Protein 3C0W (pdb70)

Secondary structure (DSSP, 8-state):
---HHHHTTS-TT-HHHHHHHHT--S--HHHHHHHHHHHHTT-EEE-SSTTS-BEEEEEES-HHHHHHHHHHTGGG--SPPEEEEEE-TTS-EEEEEEEEPPPBGGGHHHHHTTBSSSSB---TTHHHHH--HHHHHHHHHHHEEES--STT-----EEE--TTS-HHHHHHHHHHHHHHH---EEEEEETTEEEEEE-GGGHHHHHHHHGGG--GGGGGG--

B-factor: mean 45.75, std 10.77, range [23.46, 84.37]

Structure (mmCIF, N/CA/C/O backbone):
data_3C0W
#
_entry.id   3C0W
#
_cell.length_a   80.610
_cell.length_b   80.610
_cell.length_c   127.090
_cell.angle_alpha   90.00
_cell.angle_beta   90.00
_cell.angle_gamma   90.00
#
_symmetry.space_group_name_H-M   'P 41 21 2'
#
loop_
_entity.id
_entity.type
_entity.pdbx_description
1 polymer "DNA (5'-D(*DAP*DCP*DGP*DCP*DTP*DAP*DGP*DGP*DGP*DAP*DTP*DAP*DAP*DCP*DAP*DGP*DGP*DGP*DTP*DAP*DAP*DTP*DAP*DC)-3')"
2 polymer "DNA (5'-D(*DGP*DTP*DAP*DTP*DTP*DAP*DCP*DCP*DCP*DTP*DGP*DTP*DTP*DAP*DT)-3')"
3 polymer "DNA (5'-D(P*DCP*DCP*DCP*DTP*DAP*DGP*DCP*DGP*DT)-3')"
4 polymer 'Intron-encoded endonuclease I-SceI'
5 non-polymer 'CALCIUM ION'
6 non-polymer 'SODIUM ION'
7 water water
#
loop_
_atom_site.group_PDB
_atom_site.id
_atom_site.type_symbol
_atom_site.label_atom_id
_atom_site.label_alt_id
_atom_site.label_comp_id
_atom_site.label_asym_id
_atom_site.label_entity_id
_atom_site.label_seq_id
_atom_site.pdbx_PDB_ins_code
_atom_site.Cartn_x
_atom_site.Cartn_y
_atom_site.Cartn_z
_atom_site.occupancy
_atom_site.B_iso_or_equiv
_atom_site.auth_seq_id
_atom_site.auth_comp_id
_atom_site.auth_asym_id
_atom_site.auth_atom_id
_atom_site.pdbx_PDB_model_num
ATOM 980 N N . ASN D 4 3 ? 67.068 83.493 16.867 1.00 67.11 3 ASN A N 1
ATOM 981 C CA . ASN D 4 3 ? 66.082 82.399 17.064 1.00 66.53 3 ASN A CA 1
ATOM 982 C C . ASN D 4 3 ? 65.569 81.816 15.742 1.00 65.46 3 ASN A C 1
ATOM 983 O O . ASN D 4 3 ? 65.118 82.542 14.854 1.00 65.44 3 ASN A O 1
ATOM 988 N N . ILE D 4 4 ? 65.642 80.494 15.621 1.00 63.76 4 ILE A N 1
ATOM 989 C CA . ILE D 4 4 ? 65.202 79.805 14.415 1.00 62.06 4 ILE A CA 1
ATOM 990 C C . ILE D 4 4 ? 63.751 80.122 14.056 1.00 61.18 4 ILE A C 1
ATOM 991 O O . ILE D 4 4 ? 62.887 80.251 14.926 1.00 59.59 4 ILE A O 1
ATOM 996 N N . LYS D 4 5 ? 63.496 80.237 12.759 1.00 60.74 5 LYS A N 1
ATOM 997 C CA . LYS D 4 5 ? 62.166 80.526 12.250 1.00 60.51 5 LYS A CA 1
ATOM 998 C C . LYS D 4 5 ? 61.595 79.229 11.660 1.00 59.68 5 LYS A C 1
ATOM 999 O O . LYS D 4 5 ? 62.333 78.447 11.053 1.00 59.97 5 LYS A O 1
ATOM 1005 N N . LYS D 4 6 ? 60.297 78.997 11.856 1.00 57.95 6 LYS A N 1
ATOM 1006 C CA . LYS D 4 6 ? 59.614 77.799 11.349 1.00 57.29 6 LYS A CA 1
ATOM 1007 C C . LYS D 4 6 ? 60.054 77.551 9.911 1.00 56.54 6 LYS A C 1
ATOM 1008 O O . LYS D 4 6 ? 60.319 76.423 9.498 1.00 56.28 6 LYS A O 1
ATOM 1014 N N . ASN D 4 7 ? 60.135 78.646 9.170 1.00 56.67 7 ASN A N 1
ATOM 1015 C CA . ASN D 4 7 ? 60.543 78.662 7.777 1.00 56.85 7 ASN A CA 1
ATOM 1016 C C . ASN D 4 7 ? 61.835 77.884 7.531 1.00 55.01 7 ASN A C 1
ATOM 1017 O O . ASN D 4 7 ? 61.971 77.182 6.527 1.00 54.25 7 ASN A O 1
ATOM 1022 N N . GLN D 4 8 ? 62.772 77.999 8.467 1.00 52.52 8 GLN A N 1
ATOM 1023 C CA . GLN D 4 8 ? 64.081 77.365 8.342 1.00 51.34 8 GLN A CA 1
ATOM 1024 C C . GLN D 4 8 ? 64.187 75.865 8.594 1.00 51.00 8 GLN A C 1
ATOM 1025 O O . GLN D 4 8 ? 65.135 75.233 8.130 1.00 50.18 8 GLN A O 1
ATOM 1031 N N . VAL D 4 9 ? 63.234 75.285 9.319 1.00 50.07 9 VAL A N 1
ATOM 1032 C CA . VAL D 4 9 ? 63.316 73.859 9.624 1.00 50.22 9 VAL A CA 1
ATOM 1033 C C . VAL D 4 9 ? 62.166 73.017 9.103 1.00 50.70 9 VAL A C 1
ATOM 1034 O O . VAL D 4 9 ? 62.199 71.793 9.198 1.00 48.42 9 VAL A O 1
ATOM 1038 N N . MET D 4 10 ? 61.152 73.663 8.549 1.00 52.28 10 MET A N 1
ATOM 1039 C CA . MET D 4 10 ? 59.993 72.932 8.058 1.00 54.88 10 MET A CA 1
ATOM 1040 C C . MET D 4 10 ? 60.289 72.003 6.880 1.00 55.23 10 MET A C 1
ATOM 1041 O O . MET D 4 10 ? 59.364 71.455 6.275 1.00 56.66 10 MET A O 1
ATOM 1046 N N . ASN D 4 11 ? 61.566 71.822 6.558 1.00 53.98 11 ASN A N 1
ATOM 1047 C CA . ASN D 4 11 ? 61.943 70.961 5.446 1.00 54.52 11 ASN A CA 1
ATOM 1048 C C . ASN D 4 11 ? 63.169 70.125 5.767 1.00 54.93 11 ASN A C 1
ATOM 1049 O O . ASN D 4 11 ? 63.697 69.434 4.893 1.00 55.59 11 ASN A O 1
ATOM 1054 N N . LEU D 4 12 ? 63.619 70.179 7.017 1.00 54.27 12 LEU A N 1
ATOM 1055 C CA . LEU D 4 12 ? 64.797 69.419 7.424 1.00 53.58 12 LEU A CA 1
ATOM 1056 C C . LEU D 4 12 ? 64.446 68.005 7.872 1.00 53.14 12 LEU A C 1
ATOM 1057 O O . LEU D 4 12 ? 63.277 67.663 8.022 1.00 54.18 12 LEU A O 1
ATOM 1062 N N . GLY D 4 13 ? 65.470 67.186 8.081 1.00 52.46 13 GLY A N 1
ATOM 1063 C CA . GLY D 4 13 ? 65.246 65.827 8.526 1.00 50.88 13 GLY A CA 1
ATOM 1064 C C . GLY D 4 13 ? 64.736 65.840 9.954 1.00 51.55 13 GLY A C 1
ATOM 1065 O O . GLY D 4 13 ? 65.131 66.700 10.744 1.00 51.64 13 GLY A O 1
ATOM 1066 N N . PRO D 4 14 ? 63.863 64.891 10.322 1.00 51.10 14 PRO A N 1
ATOM 1067 C CA . PRO D 4 14 ? 63.294 64.801 11.672 1.00 50.07 14 PRO A CA 1
ATOM 1068 C C . PRO D 4 14 ? 64.308 64.866 12.810 1.00 50.20 14 PRO A C 1
ATOM 1069 O O . PRO D 4 14 ? 64.009 65.387 13.882 1.00 49.66 14 PRO A O 1
ATOM 1073 N N . ASN D 4 15 ? 65.504 64.338 12.580 1.00 50.30 15 ASN A N 1
ATOM 1074 C CA . ASN D 4 15 ? 66.523 64.341 13.624 1.00 50.50 15 ASN A CA 1
ATOM 1075 C C . ASN D 4 15 ? 67.512 65.504 13.468 1.00 50.37 15 ASN A C 1
ATOM 1076 O O . ASN D 4 15 ? 68.576 65.501 14.076 1.00 51.20 15 ASN A O 1
ATOM 1081 N N . SER D 4 16 ? 67.146 66.503 12.671 1.00 49.39 16 SER A N 1
ATOM 1082 C CA . SER D 4 16 ? 68.020 67.652 12.440 1.00 49.44 16 SER A CA 1
ATOM 1083 C C . SER D 4 16 ? 68.208 68.563 13.661 1.00 49.07 16 SER A C 1
ATOM 1084 O O . SER D 4 16 ? 67.265 68.938 14.353 1.00 50.11 16 SER A O 1
ATOM 1087 N N . LYS D 4 17 ? 69.452 68.957 13.881 1.00 49.29 17 LYS A N 1
ATOM 1088 C CA . LYS D 4 17 ? 69.843 69.841 14.984 1.00 51.33 17 LYS A CA 1
ATOM 1089 C C . LYS D 4 17 ? 69.074 71.156 14.955 1.00 50.52 17 LYS A C 1
ATOM 1090 O O . LYS D 4 17 ? 68.539 71.598 15.975 1.00 49.61 17 LYS A O 1
ATOM 1096 N N . LEU D 4 18 ? 69.030 71.776 13.779 1.00 49.32 18 LEU A N 1
ATOM 1097 C CA . LEU D 4 18 ? 68.330 73.038 13.608 1.00 49.87 18 LEU A CA 1
ATOM 1098 C C . LEU D 4 18 ? 66.871 72.902 14.024 1.00 50.03 18 LEU A C 1
ATOM 1099 O O . LEU D 4 18 ? 66.294 73.814 14.630 1.00 51.65 18 LEU A O 1
ATOM 1104 N N . LEU D 4 19 ? 66.281 71.757 13.698 1.00 47.47 19 LEU A N 1
ATOM 1105 C CA . LEU D 4 19 ? 64.889 71.499 14.039 1.00 47.06 19 LEU A CA 1
ATOM 1106 C C . LEU D 4 19 ? 64.721 71.426 15.560 1.00 45.91 19 LEU A C 1
ATOM 1107 O O . LEU D 4 19 ? 63.845 72.077 16.130 1.00 45.52 19 LEU A O 1
ATOM 1112 N N . LYS D 4 20 ? 65.564 70.634 16.212 1.00 45.94 20 LYS A N 1
ATOM 1113 C CA . LYS D 4 20 ? 65.494 70.483 17.660 1.00 46.96 20 LYS A CA 1
ATOM 1114 C C . LYS D 4 20 ? 65.690 71.817 18.384 1.00 47.58 20 LYS A C 1
ATOM 1115 O O . LYS D 4 20 ? 65.137 72.035 19.455 1.00 47.37 20 LYS A O 1
ATOM 1121 N N . GLU D 4 21 ? 66.467 72.712 17.783 1.00 49.31 21 GLU A N 1
ATOM 1122 C CA . GLU D 4 21 ? 66.699 74.034 18.349 1.00 49.86 21 GLU A CA 1
ATOM 1123 C C . GLU D 4 21 ? 65.369 74.781 18.348 1.00 48.96 21 GLU A C 1
ATOM 1124 O O . GLU D 4 21 ? 64.941 75.311 19.374 1.00 48.21 21 GLU A O 1
ATOM 1130 N N . TYR D 4 22 ? 64.725 74.828 17.182 1.00 47.65 22 TYR A N 1
ATOM 1131 C CA . TYR D 4 22 ? 63.431 75.494 17.044 1.00 47.38 22 TYR A CA 1
ATOM 1132 C C . TYR D 4 22 ? 62.494 74.895 18.085 1.00 46.14 22 TYR A C 1
ATOM 1133 O O . TYR D 4 22 ? 61.684 75.599 18.683 1.00 45.92 22 TYR A O 1
ATOM 1142 N N . LYS D 4 23 ? 62.616 73.585 18.282 1.00 45.84 23 LYS A N 1
ATOM 1143 C CA . LYS D 4 23 ? 61.803 72.854 19.242 1.00 45.15 23 LYS A CA 1
ATOM 1144 C C . LYS D 4 23 ? 62.010 73.405 20.650 1.00 45.21 23 LYS A C 1
ATOM 1145 O O . LYS D 4 23 ? 61.046 73.674 21.367 1.00 43.51 23 LYS A O 1
ATOM 1151 N N . SER D 4 24 ? 63.273 73.575 21.039 1.00 45.50 24 SER A N 1
ATOM 1152 C CA . SER D 4 24 ? 63.602 74.082 22.372 1.00 45.69 24 SER A CA 1
ATOM 1153 C C . SER D 4 24 ? 63.197 75.539 22.583 1.00 45.54 24 SER A C 1
ATOM 1154 O O . SER D 4 24 ? 63.225 76.035 23.708 1.00 45.73 24 SER A O 1
ATOM 1157 N N . GLN D 4 25 ? 62.820 76.222 21.508 1.00 44.59 25 GLN A N 1
ATOM 1158 C CA . GLN D 4 25 ? 62.398 77.613 21.610 1.00 46.09 25 GLN A CA 1
ATOM 1159 C C . GLN D 4 25 ? 60.926 77.668 21.984 1.00 46.55 25 GLN A C 1
ATOM 1160 O O . GLN D 4 25 ? 60.388 78.733 22.289 1.00 44.95 25 GLN A O 1
ATOM 1166 N N . LEU D 4 26 ? 60.280 76.507 21.940 1.00 47.60 26 LEU A N 1
ATOM 1167 C CA . LEU D 4 26 ? 58.867 76.388 22.281 1.00 48.39 26 LEU A CA 1
ATOM 1168 C C . LEU D 4 26 ? 58.752 75.710 23.633 1.00 48.60 26 LEU A C 1
ATOM 1169 O O . LEU D 4 26 ? 59.446 74.727 23.905 1.00 49.33 26 LEU A O 1
ATOM 1174 N N . ILE D 4 27 ? 57.871 76.234 24.476 1.00 48.20 27 ILE A N 1
ATOM 1175 C CA . ILE D 4 27 ? 57.699 75.688 25.808 1.00 49.86 27 ILE A CA 1
ATOM 1176 C C . ILE D 4 27 ? 56.330 75.141 26.108 1.00 49.98 27 ILE A C 1
ATOM 1177 O O . ILE D 4 27 ? 56.191 73.967 26.478 1.00 49.26 27 ILE A O 1
ATOM 1182 N N . GLU D 4 28 ? 55.312 75.967 25.933 1.00 49.97 28 GLU A N 1
ATOM 1183 C CA . GLU D 4 28 ? 53.965 75.509 26.201 1.00 49.90 28 GLU A CA 1
ATOM 1184 C C . GLU D 4 28 ? 52.972 75.958 25.138 1.00 48.01 28 GLU A C 1
ATOM 1185 O O . GLU D 4 28 ? 53.242 76.875 24.359 1.00 45.64 28 GLU A O 1
ATOM 1191 N N . LEU D 4 29 ? 51.825 75.286 25.108 1.00 44.07 29 LEU A N 1
ATOM 1192 C CA . LEU D 4 29 ? 50.760 75.610 24.170 1.00 42.79 29 LEU A CA 1
ATOM 1193 C C . LEU D 4 29 ? 50.127 76.917 24.614 1.00 41.52 29 LEU A C 1
ATOM 1194 O O . LEU D 4 29 ? 50.107 77.211 25.810 1.00 41.53 29 LEU A O 1
ATOM 1199 N N . ASN D 4 30 ? 49.615 77.702 23.666 1.00 40.53 30 ASN A N 1
ATOM 1200 C CA . ASN D 4 30 ? 48.957 78.947 24.031 1.00 39.75 30 ASN A CA 1
ATOM 1201 C C . ASN D 4 30 ? 47.528 78.573 24.444 1.00 40.66 30 ASN A C 1
ATOM 1202 O O . ASN D 4 30 ? 47.054 77.476 24.148 1.00 40.91 30 ASN A O 1
ATOM 1207 N N . ILE D 4 31 ? 46.845 79.483 25.127 1.00 41.02 31 ILE A N 1
ATOM 1208 C CA . ILE D 4 31 ? 45.491 79.241 25.619 1.00 41.68 31 ILE A CA 1
ATOM 1209 C C . ILE D 4 31 ? 44.477 78.634 24.634 1.00 41.46 31 ILE A C 1
ATOM 1210 O O . ILE D 4 31 ? 43.747 77.709 24.993 1.00 41.94 31 ILE A O 1
ATOM 1215 N N . GLU D 4 32 ? 44.422 79.139 23.405 1.00 40.87 32 GLU A N 1
ATOM 1216 C CA . GLU D 4 32 ? 43.473 78.605 22.440 1.00 42.19 32 GLU A CA 1
ATOM 1217 C C . GLU D 4 32 ? 43.848 77.176 22.096 1.00 41.40 32 GLU A C 1
ATOM 1218 O O . GLU D 4 32 ? 42.993 76.286 22.041 1.00 39.90 32 GLU A O 1
ATOM 1224 N N . GLN D 4 33 ? 45.139 76.959 21.877 1.00 39.46 33 GLN A N 1
ATOM 1225 C CA . GLN D 4 33 ? 45.624 75.641 21.530 1.00 37.81 33 GLN A CA 1
ATOM 1226 C C . GLN D 4 33 ? 45.281 74.622 22.605 1.00 37.15 33 GLN A C 1
ATOM 1227 O O . GLN D 4 33 ? 44.978 73.473 22.296 1.00 37.08 33 GLN A O 1
ATOM 1233 N N . PHE D 4 34 ? 45.318 75.043 23.863 1.00 37.57 34 PHE A N 1
ATOM 1234 C CA . PHE D 4 34 ? 44.996 74.141 24.967 1.00 37.68 34 PHE A CA 1
ATOM 1235 C C . PHE D 4 34 ? 43.491 73.877 25.074 1.00 37.51 34 PHE A C 1
ATOM 1236 O O . PHE D 4 34 ? 43.059 72.728 25.082 1.00 36.87 34 PHE A O 1
ATOM 1244 N N . GLU D 4 35 ? 42.699 74.943 25.151 1.00 37.10 35 GLU A N 1
ATOM 1245 C CA . GLU D 4 35 ? 41.249 74.798 25.297 1.00 38.61 35 GLU A CA 1
ATOM 1246 C C . GLU D 4 35 ? 40.612 74.070 24.125 1.00 38.29 35 GLU A C 1
ATOM 1247 O O . GLU D 4 35 ? 39.738 73.216 24.311 1.00 36.31 35 GLU A O 1
ATOM 1253 N N . ALA D 4 36 ? 41.053 74.407 22.917 1.00 35.84 36 ALA A N 1
ATOM 1254 C CA . ALA D 4 36 ? 40.534 73.763 21.717 1.00 35.03 36 ALA A CA 1
ATOM 1255 C C . ALA D 4 36 ? 41.036 72.317 21.714 1.00 33.34 36 ALA A C 1
ATOM 1256 O O . ALA D 4 36 ? 40.389 71.414 21.183 1.00 31.96 36 ALA A O 1
ATOM 1258 N N . GLY D 4 37 ? 42.189 72.115 22.340 1.00 32.28 37 GLY A N 1
ATOM 1259 C CA . GLY D 4 37 ? 42.781 70.797 22.413 1.00 32.97 37 GLY A CA 1
ATOM 1260 C C . GLY D 4 37 ? 41.915 69.791 23.138 1.00 33.77 37 GLY A C 1
ATOM 1261 O O . GLY D 4 37 ? 41.901 68.597 22.788 1.00 35.05 37 GLY A O 1
ATOM 1262 N N . ILE D 4 38 ? 41.188 70.268 24.145 1.00 32.43 38 ILE A N 1
ATOM 1263 C CA . ILE D 4 38 ? 40.309 69.402 24.921 1.00 31.65 38 ILE A CA 1
ATOM 1264 C C . ILE D 4 38 ? 39.203 68.877 24.018 1.00 30.85 38 ILE A C 1
ATOM 1265 O O . ILE D 4 38 ? 38.924 67.683 24.003 1.00 32.96 38 ILE A O 1
ATOM 1270 N N . GLY D 4 39 ? 38.561 69.782 23.283 1.00 31.48 39 GLY A N 1
ATOM 1271 C CA . GLY D 4 39 ? 37.487 69.379 22.390 1.00 30.99 39 GLY A CA 1
ATOM 1272 C C . GLY D 4 39 ? 37.936 68.454 21.272 1.00 30.30 39 GLY A C 1
ATOM 1273 O O . GLY D 4 39 ? 37.207 67.544 20.864 1.00 30.69 39 GLY A O 1
ATOM 1274 N N . LEU D 4 40 ? 39.141 68.684 20.765 1.00 29.44 40 LEU A N 1
ATOM 1275 C CA . LEU D 4 40 ? 39.666 67.864 19.687 1.00 29.89 40 LEU A CA 1
ATOM 1276 C C . LEU D 4 40 ? 39.992 66.452 20.168 1.00 30.42 40 LEU A C 1
ATOM 1277 O O . LEU D 4 40 ? 39.706 65.467 19.480 1.00 29.16 40 LEU A O 1
ATOM 1282 N N . ILE D 4 41 ? 40.580 66.347 21.357 1.00 30.89 41 ILE A N 1
ATOM 1283 C CA . ILE D 4 41 ? 40.900 65.033 21.887 1.00 29.08 41 ILE A CA 1
ATOM 1284 C C . ILE D 4 41 ? 39.589 64.316 22.216 1.00 30.43 41 ILE A C 1
ATOM 1285 O O . ILE D 4 41 ? 39.470 63.096 22.054 1.00 28.96 41 ILE A O 1
ATOM 1290 N N . LEU D 4 42 ? 38.590 65.071 22.659 1.00 29.18 42 LEU A N 1
ATOM 1291 C CA . LEU D 4 42 ? 37.301 64.448 22.936 1.00 31.44 42 LEU A CA 1
ATOM 1292 C C . LEU D 4 42 ? 36.632 64.155 21.593 1.00 31.40 42 LEU A C 1
ATOM 1293 O O . LEU D 4 42 ? 35.721 63.314 21.497 1.00 31.27 42 LEU A O 1
ATOM 1298 N N . GLY D 4 43 ? 37.111 64.847 20.559 1.00 30.09 43 GLY A N 1
ATOM 1299 C CA . GLY D 4 43 ? 36.542 64.712 19.224 1.00 31.00 43 GLY A CA 1
ATOM 1300 C C . GLY D 4 43 ? 37.170 63.763 18.222 1.00 31.03 43 GLY A C 1
ATOM 1301 O O . GLY D 4 43 ? 37.110 62.547 18.394 1.00 30.29 43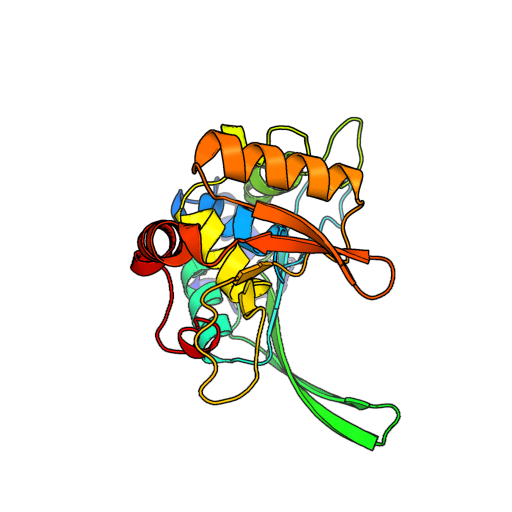 GLY A O 1
ATOM 1302 N N . ASP D 4 44 ? 37.776 64.321 17.171 1.00 31.10 44 ASP A N 1
ATOM 1303 C CA . ASP D 4 44 ? 38.383 63.523 16.103 1.00 29.18 44 ASP A CA 1
ATOM 1304 C C . ASP D 4 44 ? 39.901 63.439 16.148 1.00 29.52 44 ASP A C 1
ATOM 1305 O O . ASP D 4 44 ? 40.499 62.662 15.394 1.00 31.54 44 ASP A O 1
ATOM 1310 N N . ALA D 4 45 ? 40.541 64.241 16.993 1.00 28.51 45 ALA A N 1
ATOM 1311 C CA . ALA D 4 45 ? 42.000 64.215 17.053 1.00 29.65 45 ALA A CA 1
ATOM 1312 C C . ALA D 4 45 ? 42.500 62.969 17.772 1.00 30.45 45 ALA A C 1
ATOM 1313 O O . ALA D 4 45 ? 41.729 62.264 18.415 1.00 31.59 45 ALA A O 1
ATOM 1315 N N . TYR D 4 46 ? 43.795 62.704 17.639 1.00 29.75 46 TYR A N 1
ATOM 1316 C CA . TYR D 4 46 ? 44.437 61.556 18.261 1.00 30.62 46 TYR A CA 1
ATOM 1317 C C . TYR D 4 46 ? 45.754 62.040 18.856 1.00 32.28 46 TYR A C 1
ATOM 1318 O O . TYR D 4 46 ? 46.632 62.483 18.124 1.00 31.98 46 TYR A O 1
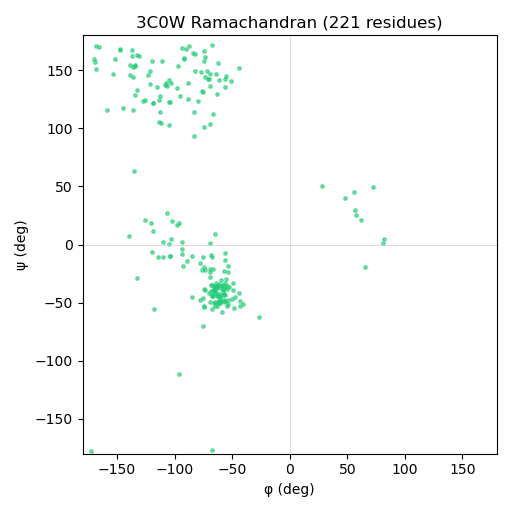ATOM 1327 N N . ILE D 4 47 ? 45.886 61.985 20.181 1.00 31.88 47 ILE A N 1
ATOM 1328 C CA . ILE D 4 47 ? 47.110 62.432 20.843 1.00 32.09 47 ILE A CA 1
ATOM 1329 C C . ILE D 4 47 ? 47.906 61.203 21.279 1.00 33.57 47 ILE A C 1
ATOM 1330 O O . ILE D 4 47 ? 47.409 60.366 22.031 1.00 34.33 47 ILE A O 1
ATOM 1335 N N . ARG D 4 48 ? 49.146 61.099 20.811 1.00 34.43 48 ARG A N 1
ATOM 1336 C CA . ARG D 4 48 ? 49.956 59.926 21.098 1.00 34.90 48 ARG A CA 1
ATOM 1337 C C . ARG D 4 48 ? 51.352 60.210 21.616 1.00 36.21 48 ARG A C 1
ATOM 1338 O O . ARG D 4 48 ? 51.897 61.312 21.459 1.00 38.11 48 ARG A O 1
ATOM 1346 N N . SER D 4 49 ? 51.926 59.178 22.219 1.00 36.41 49 SER A N 1
ATOM 1347 C CA . SER D 4 49 ? 53.270 59.221 22.753 1.00 38.14 49 SER A CA 1
ATOM 1348 C C . SER D 4 49 ? 53.974 57.958 22.282 1.00 38.22 49 SER A C 1
ATOM 1349 O O . SER D 4 49 ? 53.427 56.877 22.353 1.00 37.36 49 SER A O 1
ATOM 1352 N N . ARG D 4 50 ? 55.184 58.101 21.783 1.00 41.40 50 ARG A N 1
ATOM 1353 C CA . ARG D 4 50 ? 55.959 56.955 21.328 1.00 44.57 50 ARG A CA 1
ATOM 1354 C C . ARG D 4 50 ? 57.111 56.740 22.293 1.00 47.72 50 ARG A C 1
ATOM 1355 O O . ARG D 4 50 ? 57.935 55.821 22.106 1.00 46.54 50 ARG A O 1
ATOM 1363 N N . ASP D 4 51 ? 57.151 57.576 23.333 1.00 51.36 51 ASP A N 1
ATOM 1364 C CA . ASP D 4 51 ? 58.279 57.580 24.279 1.00 54.70 51 ASP A CA 1
ATOM 1365 C C . ASP D 4 51 ? 57.751 57.645 25.685 1.00 56.47 51 ASP A C 1
ATOM 1366 O O . ASP D 4 51 ? 57.969 58.608 26.399 1.00 58.76 51 ASP A O 1
ATOM 1371 N N . GLU D 4 52 ? 57.025 56.610 26.070 1.00 57.07 52 GLU A N 1
ATOM 1372 C CA . GLU D 4 52 ? 56.436 56.519 27.408 1.00 57.23 52 GLU A CA 1
ATOM 1373 C C . GLU D 4 52 ? 56.073 57.806 28.171 1.00 56.41 52 GLU A C 1
ATOM 1374 O O . GLU D 4 52 ? 56.416 57.912 29.341 1.00 56.78 52 GLU A O 1
ATOM 1380 N N . GLY D 4 53 ? 55.346 58.750 27.580 1.00 54.39 53 GLY A N 1
ATOM 1381 C CA . GLY D 4 53 ? 54.988 59.954 28.326 1.00 53.50 53 GLY A CA 1
ATOM 1382 C C . GLY D 4 53 ? 56.045 61.047 28.390 1.00 52.92 53 GLY A C 1
ATOM 1383 O O . GLY D 4 53 ? 55.836 62.050 29.065 1.00 54.52 53 GLY A O 1
ATOM 1384 N N . LYS D 4 54 ? 57.168 60.880 27.698 1.00 52.31 54 LYS A N 1
ATOM 1385 C CA . LYS D 4 54 ? 58.180 61.926 27.676 1.00 51.74 54 LYS A CA 1
ATOM 1386 C C . LYS D 4 54 ? 57.645 63.037 26.792 1.00 50.40 54 LYS A C 1
ATOM 1387 O O . LYS D 4 54 ? 57.788 64.218 27.094 1.00 50.58 54 LYS A O 1
ATOM 1393 N N . THR D 4 55 ? 56.997 62.642 25.705 1.00 47.62 55 THR A N 1
ATOM 1394 C CA . THR D 4 55 ? 56.411 63.615 24.790 1.00 45.18 55 THR A CA 1
ATOM 1395 C C . THR D 4 55 ? 55.191 63.091 24.036 1.00 42.36 55 THR A C 1
ATOM 1396 O O . THR D 4 55 ? 54.974 61.883 23.910 1.00 42.01 55 THR A O 1
ATOM 1400 N N . TYR D 4 56 ? 54.395 64.026 23.545 1.00 38.98 56 TYR A N 1
ATOM 1401 C CA . TYR D 4 56 ? 53.206 63.698 22.787 1.00 38.97 56 TYR A CA 1
ATOM 1402 C C . TYR D 4 56 ? 53.100 64.598 21.557 1.00 37.51 56 TYR A C 1
ATOM 1403 O O . TYR D 4 56 ? 53.611 65.722 21.540 1.00 36.15 56 TYR A O 1
ATOM 1412 N N . CYS D 4 57 ? 52.437 64.084 20.526 1.00 35.38 57 CYS A N 1
ATOM 1413 C CA . CYS D 4 57 ? 52.184 64.858 19.323 1.00 33.31 57 CYS A CA 1
ATOM 1414 C C . CYS D 4 57 ? 50.701 64.596 19.092 1.00 32.21 57 CYS A C 1
ATOM 1415 O O . CYS D 4 57 ? 50.139 63.682 19.687 1.00 31.74 57 CYS A O 1
ATOM 1418 N N . MET D 4 58 ? 50.051 65.407 18.275 1.00 31.05 58 MET A N 1
ATOM 1419 C CA . MET D 4 58 ? 48.647 65.167 17.981 1.00 30.89 58 MET A CA 1
ATOM 1420 C C . MET D 4 58 ? 48.551 64.847 16.506 1.00 29.26 58 MET A C 1
ATOM 1421 O O . MET D 4 58 ? 49.191 65.503 15.695 1.00 30.79 58 MET A O 1
ATOM 1426 N N . GLN D 4 59 ? 47.777 63.827 16.160 1.00 28.32 59 GLN A N 1
ATOM 1427 C CA . GLN D 4 59 ? 47.585 63.459 14.765 1.00 30.26 59 GLN A CA 1
ATOM 1428 C C . GLN D 4 59 ? 46.166 63.863 14.338 1.00 31.53 59 GLN A C 1
ATOM 1429 O O . GLN D 4 59 ? 45.194 63.708 15.100 1.00 30.60 59 GLN A O 1
ATOM 1435 N N . PHE D 4 60 ? 46.058 64.392 13.121 1.00 30.69 60 PHE A N 1
ATOM 1436 C CA . PHE D 4 60 ? 44.777 64.845 12.582 1.00 30.41 60 PHE A CA 1
ATOM 1437 C C . PHE D 4 60 ? 44.413 64.177 11.255 1.00 30.81 60 PHE A C 1
ATOM 1438 O O . PHE D 4 60 ? 45.282 63.894 10.437 1.00 31.23 60 PHE A O 1
ATOM 1446 N N . GLU D 4 61 ? 43.121 63.944 11.043 1.00 32.45 61 GLU A N 1
ATOM 1447 C CA . GLU D 4 61 ? 42.626 63.355 9.799 1.00 31.29 61 GLU A CA 1
ATOM 1448 C C . GLU D 4 61 ? 41.161 63.716 9.661 1.00 31.83 61 GLU A C 1
ATOM 1449 O O . GLU D 4 61 ? 40.349 63.307 10.482 1.00 32.83 61 GLU A O 1
ATOM 1455 N N . TRP D 4 62 ? 40.836 64.491 8.630 1.00 31.62 62 TRP A N 1
ATOM 1456 C CA . TRP D 4 62 ? 39.467 64.924 8.366 1.00 32.51 62 TRP A CA 1
ATOM 1457 C C . TRP D 4 62 ? 39.121 64.875 6.887 1.00 34.49 62 TRP A C 1
ATOM 1458 O O . TRP D 4 62 ? 40.001 64.972 6.035 1.00 35.38 62 TRP A O 1
ATOM 1469 N N . LYS D 4 63 ? 37.833 64.738 6.590 1.00 36.86 63 LYS A N 1
ATOM 1470 C CA . LYS D 4 63 ? 37.354 64.738 5.206 1.00 38.26 63 LYS A CA 1
ATOM 1471 C C . LYS D 4 63 ? 37.423 66.200 4.743 1.00 39.44 63 LYS A C 1
ATOM 1472 O O . LYS D 4 63 ? 38.047 66.521 3.737 1.00 38.04 63 LYS A O 1
ATOM 1478 N N . ASN D 4 64 ? 36.809 67.080 5.533 1.00 41.03 64 ASN A N 1
ATOM 1479 C CA . ASN D 4 64 ? 36.757 68.510 5.239 1.00 42.04 64 ASN A CA 1
ATOM 1480 C C . ASN D 4 64 ? 38.116 69.216 5.295 1.00 42.16 64 ASN A C 1
ATOM 1481 O O . ASN D 4 64 ? 38.708 69.364 6.371 1.00 39.88 64 ASN A O 1
ATOM 1486 N N . LYS D 4 65 ? 38.598 69.661 4.134 1.00 42.20 65 LYS A N 1
ATOM 1487 C CA . LYS D 4 65 ? 39.881 70.359 4.045 1.00 41.08 65 LYS A CA 1
ATOM 1488 C C . LYS D 4 65 ? 39.872 71.701 4.782 1.00 39.97 65 LYS A C 1
ATOM 1489 O O . LYS D 4 65 ? 40.851 72.071 5.437 1.00 40.64 65 LYS A O 1
ATOM 1495 N N . ALA D 4 66 ? 38.777 72.440 4.659 1.00 39.17 66 ALA A N 1
ATOM 1496 C CA . ALA D 4 66 ? 38.657 73.738 5.322 1.00 40.39 66 ALA A CA 1
ATOM 1497 C C . ALA D 4 66 ? 38.937 73.631 6.820 1.00 39.39 66 ALA A C 1
ATOM 1498 O O . ALA D 4 66 ? 39.733 74.396 7.373 1.00 41.77 66 ALA A O 1
ATOM 1500 N N . TYR D 4 67 ? 38.262 72.687 7.467 1.00 37.16 67 TYR A N 1
ATOM 1501 C CA . TYR D 4 67 ? 38.412 72.445 8.905 1.00 36.21 67 TYR A CA 1
ATOM 1502 C C . TYR D 4 67 ? 39.863 72.059 9.227 1.00 36.44 67 TYR A C 1
ATOM 1503 O O . TYR D 4 67 ? 40.457 72.553 10.195 1.00 37.01 67 TYR A O 1
ATOM 1512 N N . MET D 4 68 ? 40.426 71.172 8.410 1.00 34.80 68 MET A N 1
ATOM 1513 C CA . MET D 4 68 ? 41.800 70.730 8.602 1.00 35.25 68 MET A CA 1
ATOM 1514 C C . MET D 4 68 ? 42.732 71.936 8.578 1.00 36.13 68 MET A C 1
ATOM 1515 O O . MET D 4 68 ? 43.572 72.106 9.464 1.00 35.05 68 MET A O 1
ATOM 1520 N N . ASP D 4 69 ? 42.577 72.777 7.561 1.00 36.95 69 ASP A N 1
ATOM 1521 C CA . ASP D 4 69 ? 43.412 73.968 7.449 1.00 37.47 69 ASP A CA 1
ATOM 1522 C C . ASP D 4 69 ? 43.177 74.896 8.642 1.00 37.01 69 ASP A C 1
ATOM 1523 O O . ASP D 4 69 ? 44.102 75.546 9.117 1.00 38.28 69 ASP A O 1
ATOM 1528 N N . HIS D 4 70 ? 41.941 74.969 9.123 1.00 35.96 70 HIS A N 1
ATOM 1529 C CA . HIS D 4 70 ? 41.654 75.828 10.276 1.00 37.15 70 HIS A CA 1
ATOM 1530 C C . HIS D 4 70 ? 42.477 75.366 11.482 1.00 36.19 70 HIS A C 1
ATOM 1531 O O . HIS D 4 70 ? 43.089 76.174 12.177 1.00 36.89 70 HIS A O 1
ATOM 1538 N N . VAL D 4 71 ? 42.484 74.058 11.723 1.00 34.60 71 VAL A N 1
ATOM 1539 C CA . VAL D 4 71 ? 43.214 73.472 12.850 1.00 32.03 71 VAL A CA 1
ATOM 1540 C C . VAL D 4 71 ? 44.737 73.581 12.710 1.00 33.17 71 VAL A C 1
ATOM 1541 O O . VAL D 4 71 ? 45.437 73.918 13.674 1.00 34.23 71 VAL A O 1
ATOM 1545 N N . CYS D 4 72 ? 45.263 73.290 11.523 1.00 32.75 72 CYS A N 1
ATOM 1546 C CA . CYS D 4 72 ? 46.709 73.397 11.316 1.00 33.65 72 CYS A CA 1
ATOM 1547 C C . CYS D 4 72 ? 47.151 74.828 11.629 1.00 35.47 72 CYS A C 1
ATOM 1548 O O . CYS D 4 72 ? 48.191 75.048 12.262 1.00 35.58 72 CYS A O 1
ATOM 1551 N N . LEU D 4 73 ? 46.347 75.797 11.197 1.00 35.30 73 LEU A N 1
ATOM 1552 C CA . LEU D 4 73 ? 46.650 77.197 11.440 1.00 36.53 73 LEU A CA 1
ATOM 1553 C C . LEU D 4 73 ? 46.593 77.501 12.937 1.00 37.70 73 LEU A C 1
ATOM 1554 O O . LEU D 4 73 ? 47.392 78.278 13.453 1.00 39.73 73 LEU A O 1
ATOM 1559 N N . LEU D 4 74 ? 45.650 76.879 13.636 1.00 36.91 74 LEU A N 1
ATOM 1560 C CA . LEU D 4 74 ? 45.532 77.073 15.076 1.00 34.63 74 LEU A CA 1
ATOM 1561 C C . LEU D 4 74 ? 46.788 76.545 15.771 1.00 34.27 74 LEU A C 1
ATOM 1562 O O . LEU D 4 74 ? 47.253 77.129 16.746 1.00 33.06 74 LEU A O 1
ATOM 1567 N N . TYR D 4 75 ? 47.330 75.437 15.262 1.00 33.35 75 TYR A N 1
ATOM 1568 C CA . TYR D 4 75 ? 48.543 74.823 15.820 1.00 33.47 75 TYR A CA 1
ATOM 1569 C C . TYR D 4 75 ? 49.778 75.137 14.978 1.00 36.26 75 TYR A C 1
ATOM 1570 O O . TYR D 4 75 ? 50.796 74.442 15.052 1.00 36.51 75 TYR A O 1
ATOM 1579 N N . ASP D 4 76 ? 49.664 76.200 14.187 1.00 37.10 76 ASP A N 1
ATOM 1580 C CA . ASP D 4 76 ? 50.702 76.672 13.276 1.00 37.20 76 ASP A CA 1
ATOM 1581 C C . ASP D 4 76 ? 52.156 76.368 13.615 1.00 37.66 76 ASP A C 1
ATOM 1582 O O . ASP D 4 76 ? 52.849 75.690 12.854 1.00 36.11 76 ASP A O 1
ATOM 1587 N N . GLN D 4 77 ? 52.627 76.882 14.749 1.00 38.56 77 GLN A N 1
ATOM 1588 C CA . GLN D 4 77 ? 54.019 76.692 15.128 1.00 38.45 77 GLN A CA 1
ATOM 1589 C C . GLN D 4 77 ? 54.389 75.269 15.495 1.00 37.19 77 GLN A C 1
ATOM 1590 O O . GLN D 4 77 ? 55.569 74.965 15.664 1.00 36.40 77 GLN A O 1
ATOM 1596 N N . TRP D 4 78 ? 53.392 74.399 15.611 1.00 36.05 78 TRP A N 1
ATOM 1597 C CA . TRP D 4 78 ? 53.627 73.002 15.966 1.00 35.94 78 TRP A CA 1
ATOM 1598 C C . TRP D 4 78 ? 53.500 72.072 14.761 1.00 36.53 78 TRP A C 1
ATOM 1599 O O . TRP D 4 78 ? 53.835 70.887 14.830 1.00 35.09 78 TRP A O 1
ATOM 1610 N N . VAL D 4 79 ? 53.013 72.619 13.656 1.00 36.90 79 VAL A N 1
ATOM 1611 C CA . VAL D 4 79 ? 52.807 71.843 12.442 1.00 36.79 79 VAL A CA 1
ATOM 1612 C C . VAL D 4 79 ? 53.740 72.306 11.307 1.00 38.40 79 VAL A C 1
ATOM 1613 O O . VAL D 4 79 ? 53.537 73.350 10.707 1.00 37.92 79 VAL A O 1
ATOM 1617 N N . LEU D 4 80 ? 54.764 71.505 11.034 1.00 39.99 80 LEU A N 1
ATOM 1618 C CA . LEU D 4 80 ? 55.770 71.789 10.005 1.00 42.75 80 LEU A CA 1
ATOM 1619 C C . LEU D 4 80 ? 55.311 71.756 8.545 1.00 43.54 80 LEU A C 1
ATOM 1620 O O . LEU D 4 80 ? 55.692 72.619 7.756 1.00 44.83 80 LEU A O 1
ATOM 1625 N N . SER D 4 81 ? 54.515 70.754 8.186 1.00 43.71 81 SER A N 1
ATOM 1626 C CA . SER D 4 81 ? 54.055 70.594 6.805 1.00 43.69 81 SER A CA 1
ATOM 1627 C C . SER D 4 81 ? 52.572 70.841 6.557 1.00 44.15 81 SER A C 1
ATOM 1628 O O . SER D 4 81 ? 51.743 70.759 7.471 1.00 43.58 81 SER A O 1
ATOM 1631 N N . PRO D 4 82 ? 52.220 71.149 5.296 1.00 43.96 82 PRO A N 1
ATOM 1632 C CA . PRO D 4 82 ? 50.828 71.391 4.916 1.00 42.12 82 PRO A CA 1
ATOM 1633 C C . PRO D 4 82 ? 50.133 70.033 5.065 1.00 41.38 82 PRO A C 1
ATOM 1634 O O . PRO D 4 82 ? 50.783 69.015 5.298 1.00 39.73 82 PRO A O 1
ATOM 1638 N N . PRO D 4 83 ? 48.807 69.998 4.941 1.00 40.52 83 PRO A N 1
ATOM 1639 C CA . PRO D 4 83 ? 48.084 68.724 5.068 1.00 40.11 83 PRO A CA 1
ATOM 1640 C C . PRO D 4 83 ? 48.335 67.799 3.879 1.00 39.26 83 PRO A C 1
ATOM 1641 O O . PRO D 4 83 ? 48.406 68.246 2.742 1.00 38.63 83 PRO A O 1
ATOM 1645 N N . HIS D 4 84 ? 48.447 66.506 4.142 1.00 40.29 84 HIS A N 1
ATOM 1646 C CA . HIS D 4 84 ? 48.676 65.541 3.078 1.00 41.63 84 HIS A CA 1
ATOM 1647 C C . HIS D 4 84 ? 47.356 64.906 2.682 1.00 41.34 84 HIS A C 1
ATOM 1648 O O . HIS D 4 84 ? 46.577 64.504 3.545 1.00 39.82 84 HIS A O 1
ATOM 1655 N N . LYS D 4 85 ? 47.118 64.810 1.377 1.00 41.01 85 LYS A N 1
ATOM 1656 C CA . LYS D 4 85 ? 45.896 64.203 0.853 1.00 42.53 85 LYS A CA 1
ATOM 1657 C C . LYS D 4 85 ? 46.012 62.679 0.968 1.00 41.54 85 LYS A C 1
ATOM 1658 O O . LYS D 4 85 ? 47.027 62.105 0.593 1.00 41.81 85 LYS A O 1
ATOM 1664 N N . LYS D 4 86 ? 44.980 62.032 1.499 1.00 41.54 86 LYS A N 1
ATOM 1665 C CA . LYS D 4 86 ? 44.980 60.579 1.648 1.00 41.52 86 LYS A CA 1
ATOM 1666 C C . LYS D 4 86 ? 43.813 60.023 0.830 1.00 43.76 86 LYS A C 1
ATOM 1667 O O . LYS D 4 86 ? 42.656 60.401 1.038 1.00 43.54 86 LYS A O 1
ATOM 1673 N N . GLU D 4 87 ? 44.125 59.141 -0.115 1.00 45.05 87 GLU A N 1
ATOM 1674 C CA . GLU D 4 87 ? 43.116 58.540 -0.985 1.00 47.20 87 GLU A CA 1
ATOM 1675 C C . GLU D 4 87 ? 43.240 57.039 -0.884 1.00 46.47 87 GLU A C 1
ATOM 1676 O O . GLU D 4 87 ? 44.304 56.487 -1.134 1.00 47.18 87 GLU A O 1
ATOM 1682 N N . ARG D 4 88 ? 42.146 56.379 -0.533 1.00 46.61 88 ARG A N 1
ATOM 1683 C CA . ARG D 4 88 ? 42.169 54.940 -0.367 1.00 46.82 88 ARG A CA 1
ATOM 1684 C C . ARG D 4 88 ? 40.951 54.261 -0.964 1.00 47.65 88 ARG A C 1
ATOM 1685 O O . ARG D 4 88 ? 39.957 54.909 -1.297 1.00 46.65 88 ARG A O 1
ATOM 1693 N N . VAL D 4 89 ? 41.038 52.943 -1.085 1.00 50.41 89 VAL A N 1
ATOM 1694 C CA . VAL D 4 89 ? 39.960 52.150 -1.650 1.00 53.51 89 VAL A CA 1
ATOM 1695 C C . VAL D 4 89 ? 39.345 51.245 -0.608 1.00 54.83 89 VAL A C 1
ATOM 1696 O O . VAL D 4 89 ? 40.055 50.454 0.017 1.00 56.05 89 VAL A O 1
ATOM 1700 N N . ASN D 4 90 ? 38.031 51.343 -0.406 1.00 56.51 90 ASN A N 1
ATOM 1701 C CA . ASN D 4 90 ? 37.396 50.463 0.595 1.00 58.13 90 ASN A CA 1
ATOM 1702 C C . ASN D 4 90 ? 37.423 49.044 0.164 1.00 57.39 90 ASN A C 1
ATOM 1703 O O . ASN D 4 90 ? 37.890 48.724 -0.912 1.00 56.28 90 ASN A O 1
ATOM 1708 N N . HIS D 4 91 ? 36.808 48.201 0.982 1.00 56.91 91 HIS A N 1
ATOM 1709 C CA . HIS D 4 91 ? 36.731 46.808 0.618 1.00 57.31 91 HIS A CA 1
ATOM 1710 C C . HIS D 4 91 ? 35.657 46.725 -0.469 1.00 56.35 91 HIS A C 1
ATOM 1711 O O . HIS D 4 91 ? 35.512 45.709 -1.139 1.00 56.76 91 HIS A O 1
ATOM 1718 N N . LEU D 4 92 ? 34.926 47.823 -0.646 1.00 54.77 92 LEU A N 1
ATOM 1719 C CA . LEU D 4 92 ? 33.885 47.916 -1.661 1.00 53.68 92 LEU A CA 1
ATOM 1720 C C . LEU D 4 92 ? 34.444 48.578 -2.931 1.00 53.06 92 LEU A C 1
ATOM 1721 O O . LEU D 4 92 ? 33.684 49.073 -3.768 1.00 53.80 92 LEU A O 1
ATOM 1726 N N . GLY D 4 93 ? 35.768 48.594 -3.066 1.00 51.99 93 GLY A N 1
ATOM 1727 C CA . GLY D 4 93 ? 36.385 49.220 -4.221 1.00 51.86 93 GLY A CA 1
ATOM 1728 C C . GLY D 4 93 ? 35.995 50.682 -4.405 1.00 52.89 93 GLY A C 1
ATOM 1729 O O . GLY D 4 93 ? 35.961 51.173 -5.534 1.00 53.00 93 GLY A O 1
ATOM 1730 N N . ASN D 4 94 ? 35.696 51.383 -3.310 1.00 52.66 94 ASN A N 1
ATOM 1731 C CA . ASN D 4 94 ? 35.312 52.784 -3.367 1.00 51.38 94 ASN A CA 1
ATOM 1732 C C . ASN D 4 94 ? 36.438 53.715 -2.952 1.00 51.51 94 ASN A C 1
ATOM 1733 O O . ASN D 4 94 ? 37.166 53.463 -1.989 1.00 51.12 94 ASN A O 1
ATOM 1738 N N . LEU D 4 95 ? 36.549 54.803 -3.698 1.00 50.85 95 LEU A N 1
ATOM 1739 C CA . LEU D 4 95 ? 37.557 55.807 -3.467 1.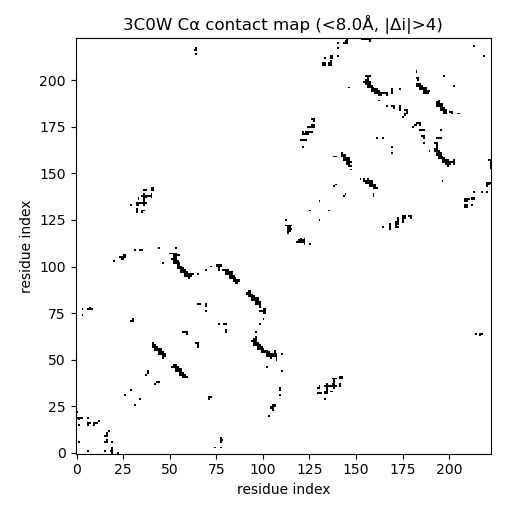00 50.45 95 LEU A CA 1
ATOM 1740 C C . LEU D 4 95 ? 37.134 56.793 -2.390 1.00 49.75 95 LEU A C 1
ATOM 1741 O O . LEU D 4 95 ? 36.190 57.567 -2.568 1.00 49.77 95 LEU A O 1
ATOM 1746 N N . VAL D 4 96 ? 37.848 56.766 -1.271 1.00 49.10 96 VAL A N 1
ATOM 1747 C CA . VAL D 4 96 ? 37.566 57.676 -0.176 1.00 46.36 96 VAL A CA 1
ATOM 1748 C C . VAL D 4 96 ? 38.719 58.654 -0.002 1.00 44.96 96 VAL A C 1
ATOM 1749 O O . VAL D 4 96 ? 39.885 58.259 0.104 1.00 43.40 96 VAL A O 1
ATOM 1753 N N . ILE D 4 97 ? 38.392 59.936 0.027 1.00 43.21 97 ILE A N 1
ATOM 1754 C CA . ILE D 4 97 ? 39.405 60.956 0.187 1.00 43.96 97 ILE A CA 1
ATOM 1755 C C . ILE D 4 97 ? 39.355 61.601 1.567 1.00 44.29 97 ILE A C 1
ATOM 1756 O O . ILE D 4 97 ? 38.289 61.937 2.083 1.00 42.61 97 ILE A O 1
ATOM 1761 N N . THR D 4 98 ? 40.531 61.800 2.138 1.00 43.21 98 THR A N 1
ATOM 1762 C CA . THR D 4 98 ? 40.687 62.414 3.444 1.00 43.29 98 THR A CA 1
ATOM 1763 C C . THR D 4 98 ? 41.999 63.196 3.455 1.00 43.01 98 THR A C 1
ATOM 1764 O O . THR D 4 98 ? 42.824 63.064 2.547 1.00 42.36 98 THR A O 1
ATOM 1768 N N . TRP D 4 99 ? 42.175 64.028 4.473 1.00 42.46 99 TRP A N 1
ATOM 1769 C CA . TRP D 4 99 ? 43.403 64.803 4.610 1.00 42.11 99 TRP A CA 1
ATOM 1770 C C . TRP D 4 99 ? 44.060 64.456 5.944 1.00 41.68 99 TRP A C 1
ATOM 1771 O O . TRP D 4 99 ? 43.386 64.315 6.970 1.00 40.41 99 TRP A O 1
ATOM 1782 N N . GLY D 4 100 ? 45.380 64.306 5.913 1.00 39.03 100 GLY A N 1
ATOM 1783 C CA . GLY D 4 100 ? 46.120 63.965 7.110 1.00 37.56 100 GLY A CA 1
ATOM 1784 C C . GLY D 4 100 ? 47.175 64.996 7.456 1.00 37.86 100 GLY A C 1
ATOM 1785 O O . GLY D 4 100 ? 47.747 65.644 6.569 1.00 37.32 100 GLY A O 1
ATOM 1786 N N . ALA D 4 101 ? 47.438 65.144 8.751 1.00 35.00 101 ALA A N 1
ATOM 1787 C CA . ALA D 4 101 ? 48.427 66.097 9.242 1.00 33.39 101 ALA A CA 1
ATOM 1788 C C . ALA D 4 101 ? 48.748 65.767 10.695 1.00 33.15 101 ALA A C 1
ATOM 1789 O O . ALA D 4 101 ? 48.066 64.949 11.319 1.00 32.55 101 ALA A O 1
ATOM 1791 N N . GLN D 4 102 ? 49.782 66.407 11.233 1.00 33.95 102 GLN A N 1
ATOM 1792 C CA . GLN D 4 102 ? 50.172 66.174 12.618 1.00 31.83 102 GLN A CA 1
ATOM 1793 C C . GLN D 4 102 ? 51.188 67.186 13.098 1.00 32.22 102 GLN A C 1
ATOM 1794 O O . GLN D 4 102 ? 51.895 67.804 12.299 1.00 32.06 102 GLN A O 1
ATOM 1800 N N . THR D 4 103 ? 51.252 67.359 14.416 1.00 31.28 103 THR A N 1
ATOM 1801 C CA . THR D 4 103 ? 52.218 68.262 15.024 1.00 29.45 103 THR A CA 1
ATOM 1802 C C . THR D 4 103 ? 53.426 67.361 15.258 1.00 30.12 103 THR A C 1
ATOM 1803 O O . THR D 4 103 ? 53.316 66.142 15.098 1.00 29.20 103 THR A O 1
ATOM 1807 N N . PHE D 4 104 ? 54.578 67.948 15.582 1.00 30.57 104 PHE A N 1
ATOM 1808 C CA . PHE D 4 104 ? 55.753 67.150 15.918 1.00 30.69 104 PHE A CA 1
ATOM 1809 C C . PHE D 4 104 ? 55.556 66.835 17.408 1.00 32.37 104 PHE A C 1
ATOM 1810 O O . PHE D 4 104 ? 54.724 67.473 18.063 1.00 31.10 104 PHE A O 1
ATOM 1818 N N . LYS D 4 105 ? 56.284 65.866 17.953 1.00 33.50 105 LYS A N 1
ATOM 1819 C CA . LYS D 4 105 ? 56.111 65.550 19.373 1.00 36.04 105 LYS A CA 1
ATOM 1820 C C . LYS D 4 105 ? 56.829 66.606 20.212 1.00 37.50 105 LYS A C 1
ATOM 1821 O O . LYS D 4 105 ? 57.834 67.170 19.784 1.00 38.28 105 LYS A O 1
ATOM 1827 N N . HIS D 4 106 ? 56.301 66.883 21.400 1.00 38.51 106 HIS A N 1
ATOM 1828 C CA . HIS D 4 106 ? 56.898 67.884 22.279 1.00 39.22 106 HIS A CA 1
ATOM 1829 C C . HIS D 4 106 ? 56.246 67.754 23.664 1.00 40.39 106 HIS A C 1
ATOM 1830 O O . HIS D 4 106 ? 55.091 67.327 23.766 1.00 38.27 106 HIS A O 1
ATOM 1837 N N . GLN D 4 107 ? 56.975 68.102 24.728 1.00 40.40 107 GLN A N 1
ATOM 1838 C CA . GLN D 4 107 ? 56.428 68.001 26.084 1.00 41.79 107 GLN A CA 1
ATOM 1839 C C . GLN D 4 107 ? 55.291 69.005 26.281 1.00 40.07 107 GLN A C 1
ATOM 1840 O O . GLN D 4 107 ? 54.465 68.837 27.175 1.00 37.54 107 GLN A O 1
ATOM 1846 N N . ALA D 4 108 ? 55.248 70.044 25.449 1.00 38.09 108 ALA A N 1
ATOM 1847 C CA . ALA D 4 108 ? 54.188 71.039 25.571 1.00 38.40 108 ALA A CA 1
ATOM 1848 C C . ALA D 4 108 ? 52.844 70.331 25.505 1.00 38.82 108 ALA A C 1
ATOM 1849 O O . ALA D 4 108 ? 51.867 70.780 26.099 1.00 39.17 108 ALA A O 1
ATOM 1851 N N . PHE D 4 109 ? 52.805 69.217 24.786 1.00 37.53 109 PHE A N 1
ATOM 1852 C CA . PHE D 4 109 ? 51.577 68.451 24.639 1.00 38.06 109 PHE A CA 1
ATOM 1853 C C . PHE D 4 109 ? 51.224 67.572 25.852 1.00 37.99 109 PHE A C 1
ATOM 1854 O O . PHE D 4 109 ? 50.087 67.132 25.979 1.00 34.77 109 PHE A O 1
ATOM 1862 N N . ASN D 4 110 ? 52.184 67.329 26.740 1.00 38.60 110 ASN A N 1
ATOM 1863 C CA . ASN D 4 110 ? 51.928 66.513 27.931 1.00 40.58 110 ASN A CA 1
ATOM 1864 C C . ASN D 4 110 ? 50.816 67.133 28.777 1.00 40.37 110 ASN A C 1
ATOM 1865 O O . ASN D 4 110 ? 50.012 66.422 29.367 1.00 40.77 110 ASN A O 1
ATOM 1870 N N . LYS D 4 111 ? 50.765 68.460 28.814 1.00 42.68 111 LYS A N 1
ATOM 1871 C CA . LYS D 4 111 ? 49.749 69.172 29.577 1.00 44.57 111 LYS A CA 1
ATOM 1872 C C . LYS D 4 111 ? 48.341 68.780 29.123 1.00 45.15 111 LYS A C 1
ATOM 1873 O O . LYS D 4 111 ? 47.425 68.653 29.941 1.00 45.81 111 LYS A O 1
ATOM 1879 N N . LEU D 4 112 ? 48.165 68.596 27.817 1.00 44.74 112 LEU A N 1
ATOM 1880 C CA . LEU D 4 112 ? 46.867 68.195 27.284 1.00 43.19 112 LEU A CA 1
ATOM 1881 C C . LEU D 4 112 ? 46.651 66.708 27.521 1.00 42.43 112 LEU A C 1
ATOM 1882 O O . LEU D 4 112 ? 45.599 66.283 27.995 1.00 42.04 112 LEU A O 1
ATOM 1887 N N . ALA D 4 113 ? 47.661 65.921 27.189 1.00 41.28 113 ALA A N 1
ATOM 1888 C CA . ALA D 4 113 ? 47.588 64.476 27.339 1.00 43.42 113 ALA A CA 1
ATOM 1889 C C . ALA D 4 113 ? 47.191 64.043 28.753 1.00 43.48 113 ALA A C 1
ATOM 1890 O O . ALA D 4 113 ? 46.309 63.197 28.945 1.00 41.58 113 ALA A O 1
ATOM 1892 N N . ASN D 4 114 ? 47.851 64.633 29.739 1.00 43.92 114 ASN A N 1
ATOM 1893 C CA . ASN D 4 114 ? 47.600 64.296 31.131 1.00 44.71 114 ASN A CA 1
ATOM 1894 C C . ASN D 4 114 ? 46.147 64.471 31.547 1.00 45.40 114 ASN A C 1
ATOM 1895 O O . ASN D 4 114 ? 45.637 63.684 32.335 1.00 45.36 114 ASN A O 1
ATOM 1900 N N . LEU D 4 115 ? 45.468 65.482 31.011 1.00 45.52 115 LEU A N 1
ATOM 1901 C CA . LEU D 4 115 ? 44.074 65.688 31.377 1.00 45.39 115 LEU A CA 1
ATOM 1902 C C . LEU D 4 115 ? 43.250 64.429 31.098 1.00 46.54 115 LEU A C 1
ATOM 1903 O O . LEU D 4 115 ? 42.087 64.352 31.497 1.00 46.66 115 LEU A O 1
ATOM 1908 N N . PHE D 4 116 ? 43.856 63.433 30.445 1.00 46.92 116 PHE A N 1
ATOM 1909 C CA . PHE D 4 116 ? 43.154 62.177 30.117 1.00 48.78 116 PHE A CA 1
ATOM 1910 C C . PHE D 4 116 ? 43.838 60.900 30.590 1.00 52.62 116 PHE A C 1
ATOM 1911 O O . PHE D 4 116 ? 43.602 59.824 30.051 1.00 53.81 116 PHE A O 1
ATOM 1919 N N . ILE D 4 117 ? 44.707 61.009 31.579 1.00 57.07 117 ILE A N 1
ATOM 1920 C CA . ILE D 4 117 ? 45.369 59.855 32.160 1.00 60.79 117 ILE A CA 1
ATOM 1921 C C . ILE D 4 117 ? 45.151 59.905 33.695 1.00 63.38 117 ILE A C 1
ATOM 1922 O O . ILE D 4 117 ? 45.485 60.904 34.316 1.00 63.01 117 ILE A O 1
ATOM 1927 N N . VAL D 4 118 ? 44.571 58.831 34.327 1.00 63.18 118 VAL A N 1
ATOM 1928 C CA . VAL D 4 118 ? 44.331 58.678 35.812 1.00 67.15 118 VAL A CA 1
ATOM 1929 C C . VAL D 4 118 ? 44.788 57.254 36.247 1.00 70.05 118 VAL A C 1
ATOM 1930 O O . VAL D 4 118 ? 44.378 56.306 35.596 1.00 70.87 118 VAL A O 1
ATOM 1934 N N . ASN D 4 119 ? 45.632 57.060 37.304 1.00 73.15 119 ASN A N 1
ATOM 1935 C CA . ASN D 4 119 ? 46.040 55.681 37.706 1.00 75.94 119 ASN A CA 1
ATOM 1936 C C . ASN D 4 119 ? 46.808 55.006 36.578 1.00 77.04 119 ASN A C 1
ATOM 1937 O O . ASN D 4 119 ? 46.919 53.784 36.482 1.00 78.47 119 ASN A O 1
ATOM 1942 N N . ASN D 4 120 ? 47.319 55.894 35.742 1.00 77.45 120 ASN A N 1
ATOM 1943 C CA . ASN D 4 120 ? 48.126 55.539 34.592 1.00 78.61 120 ASN A CA 1
ATOM 1944 C C . ASN D 4 120 ? 47.380 54.892 33.407 1.00 78.58 120 ASN A C 1
ATOM 1945 O O . ASN D 4 120 ? 47.810 53.851 32.912 1.00 79.18 120 ASN A O 1
ATOM 1950 N N . LYS D 4 121 ? 46.264 55.490 32.938 1.00 77.92 121 LYS A N 1
ATOM 1951 C CA . LYS D 4 121 ? 45.557 54.944 31.747 1.00 76.37 121 LYS A CA 1
ATOM 1952 C C . LYS D 4 121 ? 44.756 56.068 30.997 1.00 74.04 121 LYS A C 1
ATOM 1953 O O . LYS D 4 121 ? 44.245 56.978 31.635 1.00 73.12 121 LYS A O 1
ATOM 1959 N N . LYS D 4 122 ? 44.651 55.982 29.629 1.00 72.76 122 LYS A N 1
ATOM 1960 C CA . LYS D 4 122 ? 43.845 56.994 28.881 1.00 69.59 122 LYS A CA 1
ATOM 1961 C C . LYS D 4 122 ? 42.438 56.850 29.329 1.00 66.96 122 LYS A C 1
ATOM 1962 O O . LYS D 4 122 ? 41.896 55.741 29.346 1.00 67.19 122 LYS A O 1
ATOM 1968 N N . THR D 4 123 ? 41.842 57.946 29.696 1.00 62.96 123 THR A N 1
ATOM 1969 C CA . THR D 4 123 ? 40.494 57.833 30.203 1.00 58.38 123 THR A CA 1
ATOM 1970 C C . THR D 4 123 ? 39.842 59.215 30.315 1.00 55.28 123 THR A C 1
ATOM 1971 O O . THR D 4 123 ? 40.508 60.237 30.145 1.00 54.81 123 THR A O 1
ATOM 1975 N N . ILE D 4 124 ? 38.542 59.244 30.583 1.00 51.90 124 ILE A N 1
ATOM 1976 C CA . ILE D 4 124 ? 37.823 60.492 30.773 1.00 49.68 124 ILE A CA 1
ATOM 1977 C C . ILE D 4 124 ? 37.540 60.670 32.268 1.00 48.99 124 ILE A C 1
ATOM 1978 O O . ILE D 4 124 ? 36.629 60.044 32.823 1.00 49.50 124 ILE A O 1
ATOM 1983 N N . PRO D 4 125 ? 38.322 61.535 32.942 1.00 48.27 125 PRO A N 1
ATOM 1984 C CA . PRO D 4 125 ? 38.207 61.839 34.380 1.00 47.15 125 PRO A CA 1
ATOM 1985 C C . PRO D 4 125 ? 36.872 62.434 34.741 1.00 46.09 125 PRO A C 1
ATOM 1986 O O . PRO D 4 125 ? 36.307 63.217 33.973 1.00 44.39 125 PRO A O 1
ATOM 1990 N N . ASN D 4 126 ? 36.343 62.043 35.892 1.00 46.04 126 ASN A N 1
ATOM 1991 C CA . ASN D 4 126 ? 35.124 62.688 36.346 1.00 46.83 126 ASN A CA 1
ATOM 1992 C C . ASN D 4 126 ? 35.665 64.087 36.539 1.00 45.72 126 ASN A C 1
ATOM 1993 O O . ASN D 4 126 ? 36.853 64.231 36.919 1.00 44.90 126 ASN A O 1
ATOM 1998 N N . ASN D 4 127 ? 34.859 65.121 36.297 1.00 44.62 127 ASN A N 1
ATOM 1999 C CA . ASN D 4 127 ? 35.365 66.494 36.508 1.00 43.30 127 ASN A CA 1
ATOM 2000 C C . ASN D 4 127 ? 36.236 67.161 35.436 1.00 41.88 127 ASN A C 1
ATOM 2001 O O . ASN D 4 127 ? 36.663 68.294 35.630 1.00 40.10 127 ASN A O 1
ATOM 2006 N N . LEU D 4 128 ? 36.494 66.472 34.326 1.00 39.96 128 LEU A N 1
ATOM 2007 C CA . LEU D 4 128 ? 37.249 67.075 33.242 1.00 37.76 128 LEU A CA 1
ATOM 2008 C C . LEU D 4 128 ? 36.426 68.240 32.745 1.00 36.13 128 LEU A C 1
ATOM 2009 O O . LEU D 4 128 ? 36.922 69.344 32.527 1.00 35.34 128 LEU A O 1
ATOM 2014 N N . VAL D 4 129 ? 35.141 67.971 32.599 1.00 34.67 129 VAL A N 1
ATOM 2015 C CA . VAL D 4 129 ? 34.207 68.976 32.136 1.00 32.61 129 VAL A CA 1
ATOM 2016 C C . VAL D 4 129 ? 34.211 70.173 33.065 1.00 34.48 129 VAL A C 1
ATOM 2017 O O . VAL D 4 129 ? 34.483 71.304 32.650 1.00 32.72 129 VAL A O 1
ATOM 2021 N N . GLU D 4 130 ? 33.905 69.902 34.332 1.00 35.96 130 GLU A N 1
ATOM 2022 C CA . GLU D 4 130 ? 33.862 70.923 35.371 1.00 36.60 130 GLU A CA 1
ATOM 2023 C C . GLU D 4 130 ? 35.079 71.837 35.414 1.00 36.33 130 GLU A C 1
ATOM 2024 O O . GLU D 4 130 ? 34.939 73.057 35.340 1.00 36.54 130 GLU A O 1
ATOM 2030 N N . ASN D 4 131 ? 36.267 71.248 35.522 1.00 35.32 131 ASN A N 1
ATOM 2031 C CA . ASN D 4 131 ? 37.485 72.034 35.643 1.00 35.88 131 ASN A CA 1
ATOM 2032 C C . ASN D 4 131 ? 38.228 72.473 34.398 1.00 38.83 131 ASN A C 1
ATOM 2033 O O . ASN D 4 131 ? 39.091 73.348 34.500 1.00 38.70 131 ASN A O 1
ATOM 2038 N N . TYR D 4 132 ? 37.937 71.904 33.230 1.00 37.81 132 TYR A N 1
ATOM 2039 C CA . TYR D 4 132 ? 38.701 72.326 32.053 1.00 38.70 132 TYR A CA 1
ATOM 2040 C C . TYR D 4 132 ? 37.957 72.660 30.763 1.00 39.71 132 TYR A C 1
ATOM 2041 O O . TYR D 4 132 ? 38.427 73.482 29.972 1.00 39.67 132 TYR A O 1
ATOM 2050 N N . LEU D 4 133 ? 36.809 72.033 30.542 1.00 39.71 133 LEU A N 1
ATOM 2051 C CA . LEU D 4 133 ? 36.054 72.268 29.316 1.00 41.16 133 LEU A CA 1
ATOM 2052 C C . LEU D 4 133 ? 35.418 73.653 29.208 1.00 40.49 133 LEU A C 1
ATOM 2053 O O . LEU D 4 133 ? 34.396 73.941 29.835 1.00 41.04 133 LEU A O 1
ATOM 2058 N N . THR D 4 134 ? 36.032 74.505 28.394 1.00 38.66 134 THR A N 1
ATOM 2059 C CA . THR D 4 134 ? 35.538 75.859 28.182 1.00 37.03 134 THR A CA 1
ATOM 2060 C C . THR D 4 134 ? 34.628 75.877 26.954 1.00 37.95 134 THR A C 1
ATOM 2061 O O . THR D 4 134 ? 34.549 74.892 26.211 1.00 38.53 134 THR A O 1
ATOM 2065 N N . PRO D 4 135 ? 33.90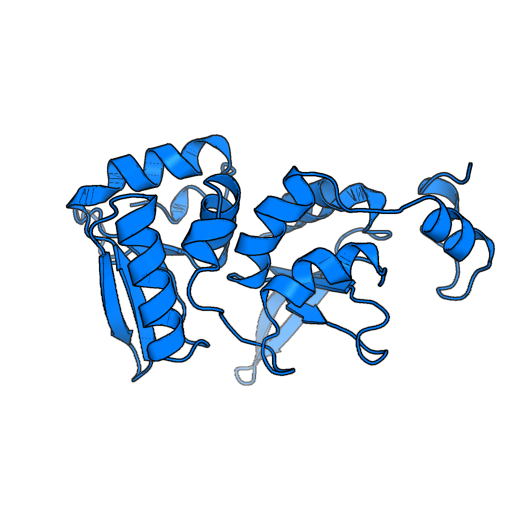7 76.988 26.736 1.00 37.46 135 PRO A N 1
ATOM 2066 C CA . PRO D 4 135 ? 33.018 77.064 25.570 1.00 36.10 135 PRO A CA 1
ATOM 2067 C C . PRO D 4 135 ? 33.774 76.756 24.267 1.00 34.65 135 PRO A C 1
ATOM 2068 O O . PRO D 4 135 ? 33.234 76.134 23.349 1.00 33.53 135 PRO A O 1
ATOM 2072 N N . MET D 4 136 ? 35.030 77.182 24.202 1.00 33.23 136 MET A N 1
ATOM 2073 C CA . MET D 4 136 ? 35.843 76.915 23.026 1.00 34.07 136 MET A CA 1
ATOM 2074 C C . MET D 4 136 ? 35.983 75.396 22.900 1.00 33.90 136 MET A C 1
ATOM 2075 O O . MET D 4 136 ? 35.746 74.831 21.826 1.00 33.62 136 MET A O 1
ATOM 2080 N N . SER D 4 137 ? 36.353 74.745 24.005 1.00 32.65 137 SER A N 1
ATOM 2081 C CA . SER D 4 137 ? 36.495 73.291 24.050 1.00 31.89 137 SER A CA 1
ATOM 2082 C C . SER D 4 137 ? 35.225 72.653 23.483 1.00 32.02 137 SER A C 1
ATOM 2083 O O . SER D 4 137 ? 35.287 71.757 22.642 1.00 32.74 137 SER A O 1
ATOM 2086 N N . LEU D 4 138 ? 34.075 73.134 23.939 1.00 30.54 138 LEU A N 1
ATOM 2087 C CA . LEU D 4 138 ? 32.805 72.588 23.496 1.00 30.35 138 LEU A CA 1
ATOM 2088 C C . LEU D 4 138 ? 32.570 72.782 22.000 1.00 32.45 138 LEU A C 1
ATOM 2089 O O . LEU D 4 138 ? 32.014 71.900 21.334 1.00 32.58 138 LEU A O 1
ATOM 2094 N N . ALA D 4 139 ? 32.997 73.927 21.469 1.00 32.15 139 ALA A N 1
ATOM 2095 C CA . ALA D 4 139 ? 32.812 74.201 20.048 1.00 32.60 139 ALA A CA 1
ATOM 2096 C C . ALA D 4 139 ? 33.562 73.151 19.220 1.00 31.23 139 ALA A C 1
ATOM 2097 O O . ALA D 4 139 ? 33.010 72.559 18.293 1.00 31.97 139 ALA A O 1
ATOM 2099 N N . TYR D 4 140 ? 34.815 72.897 19.565 1.00 30.12 140 TYR A N 1
ATOM 2100 C CA . TYR D 4 140 ? 35.579 71.921 18.819 1.00 30.02 140 TYR A CA 1
ATOM 2101 C C . TYR D 4 140 ? 35.073 70.506 18.992 1.00 31.32 140 TYR A C 1
ATOM 2102 O O . TYR D 4 140 ? 35.122 69.703 18.056 1.00 28.84 140 TYR A O 1
ATOM 2111 N N . TRP D 4 141 ? 34.588 70.195 20.189 1.00 29.90 141 TRP A N 1
ATOM 2112 C CA . TRP D 4 141 ? 34.041 68.871 20.455 1.00 30.79 141 TRP A CA 1
ATOM 2113 C C . TRP D 4 141 ? 32.843 68.722 19.511 1.00 30.33 141 TRP A C 1
ATOM 2114 O O . TRP D 4 141 ? 32.659 67.690 18.866 1.00 30.16 141 TRP A O 1
ATOM 2125 N N . PHE D 4 142 ? 32.030 69.767 19.431 1.00 30.55 142 PHE A N 1
ATOM 2126 C CA . PHE D 4 142 ? 30.878 69.749 18.533 1.00 31.25 142 PHE A CA 1
ATOM 2127 C C . PHE D 4 142 ? 31.272 69.633 17.035 1.00 30.36 142 PHE A C 1
ATOM 2128 O O . PHE D 4 142 ? 30.766 68.766 16.306 1.00 28.77 142 PHE A O 1
ATOM 2136 N N . MET D 4 143 ? 32.154 70.508 16.568 1.00 28.17 143 MET A N 1
ATOM 2137 C CA . MET D 4 143 ? 32.540 70.448 15.158 1.00 29.33 143 MET A CA 1
ATOM 2138 C C . MET D 4 143 ? 33.085 69.063 14.827 1.00 30.64 143 MET A C 1
ATOM 2139 O O . MET D 4 143 ? 32.880 68.552 13.727 1.00 28.17 143 MET A O 1
ATOM 2144 N N . ASP D 4 144 ? 33.751 68.448 15.799 1.00 30.14 144 ASP A N 1
ATOM 2145 C CA . ASP D 4 144 ? 34.303 67.114 15.621 1.00 31.85 144 ASP A CA 1
ATOM 2146 C C . ASP D 4 144 ? 33.272 65.999 15.662 1.00 33.47 144 ASP A C 1
ATOM 2147 O O . ASP D 4 144 ? 32.995 65.370 14.636 1.00 30.60 144 ASP A O 1
ATOM 2152 N N . ASP D 4 145 ? 32.705 65.744 16.843 1.00 33.50 145 ASP A N 1
ATOM 2153 C CA . ASP D 4 145 ? 31.731 64.656 16.991 1.00 32.48 145 ASP A CA 1
ATOM 2154 C C . ASP D 4 145 ? 30.270 65.048 17.102 1.00 33.11 145 ASP A C 1
ATOM 2155 O O . ASP D 4 145 ? 29.412 64.175 17.239 1.00 32.07 145 ASP A O 1
ATOM 2160 N N . GLY D 4 146 ? 29.979 66.342 17.051 1.00 33.11 146 GLY A N 1
ATOM 2161 C CA . GLY D 4 146 ? 28.600 66.782 17.169 1.00 34.84 146 GLY A CA 1
ATOM 2162 C C . GLY D 4 146 ? 27.734 66.536 15.944 1.00 36.74 146 GLY A C 1
ATOM 2163 O O . GLY D 4 146 ? 28.247 66.330 14.837 1.00 34.75 146 GLY A O 1
ATOM 2164 N N . GLY D 4 147 ? 26.419 66.562 16.147 1.00 36.80 147 GLY A N 1
ATOM 2165 C CA . GLY D 4 147 ? 25.481 66.358 15.055 1.00 38.13 147 GLY A CA 1
ATOM 2166 C C . GLY D 4 147 ? 24.050 66.611 15.497 1.00 39.73 147 GLY A C 1
ATOM 2167 O O . GLY D 4 147 ? 23.801 66.987 16.649 1.00 37.79 147 GLY A O 1
ATOM 2168 N N . LYS D 4 148 ? 23.102 66.410 14.588 1.00 39.86 148 LYS A N 1
ATOM 2169 C CA . LYS D 4 148 ? 21.690 66.607 14.917 1.00 40.89 148 LYS A CA 1
ATOM 2170 C C . LYS D 4 148 ? 21.096 65.294 15.384 1.00 40.32 148 LYS A C 1
ATOM 2171 O O . LYS D 4 148 ? 21.649 64.225 15.122 1.00 38.92 148 LYS A O 1
ATOM 2177 N N . TRP D 4 149 ? 19.978 65.374 16.090 1.00 39.60 149 TRP A N 1
ATOM 2178 C CA . TRP D 4 149 ? 19.303 64.181 16.566 1.00 40.10 149 TRP A CA 1
ATOM 2179 C C . TRP D 4 149 ? 18.396 63.674 15.454 1.00 40.93 149 TRP A C 1
ATOM 2180 O O . TRP D 4 149 ? 18.358 62.480 15.159 1.00 41.02 149 TRP A O 1
ATOM 2191 N N . ASP D 4 150 ? 17.676 64.605 14.838 1.00 41.38 150 ASP A N 1
ATOM 2192 C CA . ASP D 4 150 ? 16.735 64.295 13.774 1.00 42.74 150 ASP A CA 1
ATOM 2193 C C . ASP D 4 150 ? 17.236 64.878 12.462 1.00 43.90 150 ASP A C 1
ATOM 2194 O O . ASP D 4 150 ? 17.298 66.099 12.310 1.00 43.01 150 ASP A O 1
ATOM 2199 N N . TYR D 4 151 ? 17.587 64.012 11.516 1.00 44.45 151 TYR A N 1
ATOM 2200 C CA . TYR D 4 151 ? 18.075 64.483 10.225 1.00 47.57 151 TYR A CA 1
ATOM 2201 C C . TYR D 4 151 ? 16.975 64.601 9.174 1.00 49.91 151 TYR A C 1
ATOM 2202 O O . TYR D 4 151 ? 17.233 65.051 8.056 1.00 49.40 151 TYR A O 1
ATOM 2211 N N . ASN D 4 152 ? 15.755 64.199 9.531 1.00 51.95 152 ASN A N 1
ATOM 2212 C CA . ASN D 4 152 ? 14.626 64.281 8.602 1.00 54.04 152 ASN A CA 1
ATOM 2213 C C . ASN D 4 152 ? 14.466 65.717 8.126 1.00 56.19 152 ASN A C 1
ATOM 2214 O O . ASN D 4 152 ? 14.539 66.651 8.924 1.00 55.96 152 ASN A O 1
ATOM 2219 N N . LYS D 4 153 ? 14.259 65.899 6.826 1.00 59.82 153 LYS A N 1
ATOM 2220 C CA . LYS D 4 153 ? 14.095 67.245 6.288 1.00 64.42 153 LYS A CA 1
ATOM 2221 C C . LYS D 4 153 ? 12.866 67.923 6.885 1.00 65.21 153 LYS A C 1
ATOM 2222 O O . LYS D 4 153 ? 11.931 67.258 7.349 1.00 64.66 153 LYS A O 1
ATOM 2228 N N . ASN D 4 154 ? 12.884 69.252 6.873 1.00 66.14 154 ASN A N 1
ATOM 2229 C CA . ASN D 4 154 ? 11.790 70.051 7.402 1.00 67.07 154 ASN A CA 1
ATOM 2230 C C . ASN D 4 154 ? 11.601 69.890 8.912 1.00 66.50 154 ASN A C 1
ATOM 2231 O O . ASN D 4 154 ? 10.978 70.742 9.544 1.00 67.34 154 ASN A O 1
ATOM 2236 N N . SER D 4 155 ? 12.134 68.813 9.491 1.00 64.65 155 SER A N 1
ATOM 2237 C CA . SER D 4 155 ? 12.009 68.582 10.931 1.00 62.95 155 SER A CA 1
ATOM 2238 C C . SER D 4 155 ? 12.271 69.854 11.726 1.00 61.84 155 SER A C 1
ATOM 2239 O O . SER D 4 155 ? 13.016 70.724 11.281 1.00 61.75 155 SER A O 1
ATOM 2242 N N . THR D 4 156 ? 11.654 69.961 12.901 1.00 60.38 156 THR A N 1
ATOM 2243 C CA . THR D 4 156 ? 11.844 71.134 13.745 1.00 59.42 156 THR A CA 1
ATOM 2244 C C . THR D 4 156 ? 12.420 70.800 15.120 1.00 57.81 156 THR A C 1
ATOM 2245 O O . THR D 4 156 ? 12.325 71.601 16.052 1.00 58.20 156 THR A O 1
ATOM 2249 N N . ASN D 4 157 ? 13.013 69.617 15.241 1.00 55.02 157 ASN A N 1
ATOM 2250 C CA . ASN D 4 157 ? 13.633 69.194 16.496 1.00 52.23 157 ASN A CA 1
ATOM 2251 C C . ASN D 4 157 ? 15.008 69.872 16.580 1.00 50.89 157 ASN A C 1
ATOM 2252 O O . ASN D 4 157 ? 15.836 69.722 15.685 1.00 51.35 157 ASN A O 1
ATOM 2257 N N . LYS D 4 158 ? 15.251 70.622 17.645 1.00 49.52 158 LYS A N 1
ATOM 2258 C CA . LYS D 4 158 ? 16.528 71.311 17.799 1.00 48.85 158 LYS A CA 1
ATOM 2259 C C . LYS D 4 158 ? 17.527 70.489 18.611 1.00 46.66 158 LYS A C 1
ATOM 2260 O O . LYS D 4 158 ? 18.636 70.951 18.857 1.00 46.34 158 LYS A O 1
ATOM 2266 N N . SER D 4 159 ? 17.137 69.285 19.024 1.00 44.69 159 SER A N 1
ATOM 2267 C CA . SER D 4 159 ? 18.004 68.433 19.835 1.00 43.23 159 SER A CA 1
ATOM 2268 C C . SER D 4 159 ? 19.339 68.184 19.167 1.00 43.13 159 SER A C 1
ATOM 2269 O O . SER D 4 159 ? 19.424 68.077 17.939 1.00 43.68 159 SER A O 1
ATOM 2272 N N . ILE D 4 160 ? 20.378 68.092 19.990 1.00 41.03 160 ILE A N 1
ATOM 2273 C CA . ILE D 4 160 ? 21.738 67.871 19.527 1.00 38.74 160 ILE A CA 1
ATOM 2274 C C . ILE D 4 160 ? 22.334 66.591 20.085 1.00 38.89 160 ILE A C 1
ATOM 2275 O O . ILE D 4 160 ? 21.895 66.077 21.119 1.00 36.73 160 ILE A O 1
ATOM 2280 N N . VAL D 4 161 ? 23.344 66.085 19.382 1.00 36.85 161 VAL A N 1
ATOM 2281 C CA . VAL D 4 161 ? 24.041 64.881 19.783 1.00 35.37 161 VAL A CA 1
ATOM 2282 C C . VAL D 4 161 ? 25.553 65.010 19.648 1.00 34.93 161 VAL A C 1
ATOM 2283 O O . VAL D 4 161 ? 26.063 65.661 18.738 1.00 32.54 161 VAL A O 1
ATOM 2287 N N . LEU D 4 162 ? 26.251 64.386 20.587 1.00 32.99 162 LEU A N 1
ATOM 2288 C CA . LEU D 4 162 ? 27.691 64.327 20.580 1.00 31.25 162 LEU A CA 1
ATOM 2289 C C . LEU D 4 162 ? 27.918 62.826 20.495 1.00 32.39 162 LEU A C 1
ATOM 2290 O O . LEU D 4 162 ? 27.428 62.062 21.338 1.00 32.12 162 LEU A O 1
ATOM 2295 N N . ASN D 4 163 ? 28.627 62.404 19.453 1.00 32.25 163 ASN A N 1
ATOM 2296 C CA . ASN D 4 163 ? 28.906 60.994 19.224 1.00 31.96 163 ASN A CA 1
ATOM 2297 C C . ASN D 4 163 ? 30.118 60.559 20.041 1.00 32.21 163 ASN A C 1
ATOM 2298 O O . ASN D 4 163 ? 31.256 60.689 19.609 1.00 32.73 163 ASN A O 1
ATOM 2303 N N . THR D 4 164 ? 29.838 60.038 21.231 1.00 32.72 164 THR A N 1
ATOM 2304 C CA . THR D 4 164 ? 30.840 59.589 22.196 1.00 32.06 164 THR A CA 1
ATOM 2305 C C . THR D 4 164 ? 30.903 58.062 22.260 1.00 33.84 164 THR A C 1
ATOM 2306 O O . THR D 4 164 ? 31.282 57.494 23.294 1.00 33.99 164 THR A O 1
ATOM 2310 N N . GLN D 4 165 ? 30.538 57.404 21.163 1.00 33.75 165 GLN A N 1
ATOM 2311 C CA . GLN D 4 165 ? 30.493 55.946 21.108 1.00 35.55 165 GLN A CA 1
ATOM 2312 C C . GLN D 4 165 ? 31.767 55.186 21.456 1.00 35.67 165 GLN A C 1
ATOM 2313 O O . GLN D 4 165 ? 31.704 53.977 21.653 1.00 37.61 165 GLN A O 1
ATOM 2319 N N . SER D 4 166 ? 32.916 55.850 21.530 1.00 35.64 166 SER A N 1
ATOM 2320 C CA . SER D 4 166 ? 34.132 55.120 21.891 1.00 38.86 166 SER A CA 1
ATOM 2321 C C . SER D 4 166 ? 34.437 55.172 23.395 1.00 38.48 166 SER A C 1
ATOM 2322 O O . SER D 4 166 ? 35.331 54.470 23.870 1.00 39.64 166 SER A O 1
ATOM 2325 N N . PHE D 4 167 ? 33.691 55.987 24.139 1.00 37.76 167 PHE A N 1
ATOM 2326 C CA . PHE D 4 167 ? 33.890 56.110 25.584 1.00 38.03 167 PHE A CA 1
ATOM 2327 C C . PHE D 4 167 ? 32.991 55.127 26.336 1.00 39.57 167 PHE A C 1
ATOM 2328 O O . PHE D 4 167 ? 31.996 54.643 25.794 1.00 38.86 167 PHE A O 1
ATOM 2336 N N . THR D 4 168 ? 33.340 54.828 27.583 1.00 39.83 168 THR A N 1
ATOM 2337 C CA . THR D 4 168 ? 32.527 53.917 28.381 1.00 39.99 168 THR A CA 1
ATOM 2338 C C . THR D 4 168 ? 31.276 54.665 28.817 1.00 40.38 168 THR A C 1
ATOM 2339 O O . THR D 4 168 ? 31.262 55.894 28.850 1.00 39.67 168 THR A O 1
ATOM 2343 N N . PHE D 4 169 ? 30.223 53.926 29.141 1.00 41.29 169 PHE A N 1
ATOM 2344 C CA . PHE D 4 169 ? 28.997 54.561 29.587 1.00 40.18 169 PHE A CA 1
ATOM 2345 C C . PHE D 4 169 ? 29.271 55.383 30.837 1.00 40.04 169 PHE A C 1
ATOM 2346 O O . PHE D 4 169 ? 28.702 56.461 31.014 1.00 40.88 169 PHE A O 1
ATOM 2354 N N . GLU D 4 170 ? 30.136 54.882 31.711 1.00 40.26 170 GLU A N 1
ATOM 2355 C CA . GLU D 4 170 ? 30.448 55.632 32.924 1.00 40.84 170 GLU A CA 1
ATOM 2356 C C . GLU D 4 170 ? 31.183 56.909 32.545 1.00 39.78 170 GLU A C 1
ATOM 2357 O O . GLU D 4 170 ? 30.954 57.971 33.129 1.00 39.90 170 GLU A O 1
ATOM 2363 N N . GLU D 4 171 ? 32.075 56.805 31.566 1.00 37.97 171 GLU A N 1
ATOM 2364 C CA . GLU D 4 171 ? 32.804 57.977 31.129 1.00 36.41 171 GLU A CA 1
ATOM 2365 C C . GLU D 4 171 ? 31.822 59.005 30.602 1.00 34.88 171 GLU A C 1
ATOM 2366 O O . GLU D 4 171 ? 31.850 60.167 31.007 1.00 33.84 171 GLU A O 1
ATOM 2372 N N . VAL D 4 172 ? 30.931 58.582 29.715 1.00 34.33 172 VAL A N 1
ATOM 2373 C CA . VAL D 4 172 ? 29.971 59.523 29.168 1.00 34.76 172 VAL A CA 1
ATOM 2374 C C . VAL D 4 172 ? 29.074 60.003 30.295 1.00 34.57 172 VAL A C 1
ATOM 2375 O O . VAL D 4 172 ? 28.664 61.159 30.336 1.00 35.15 172 VAL A O 1
ATOM 2379 N N . GLU D 4 173 ? 28.769 59.109 31.220 1.00 34.48 173 GLU A N 1
ATOM 2380 C CA . GLU D 4 173 ? 27.933 59.496 32.339 1.00 36.38 173 GLU A CA 1
ATOM 2381 C C . GLU D 4 173 ? 28.611 60.685 33.064 1.00 35.64 173 GLU A C 1
ATOM 2382 O O . GLU D 4 173 ? 27.948 61.655 33.418 1.00 35.15 173 GLU A O 1
ATOM 2388 N N . TYR D 4 174 ? 29.931 60.629 33.262 1.00 34.87 1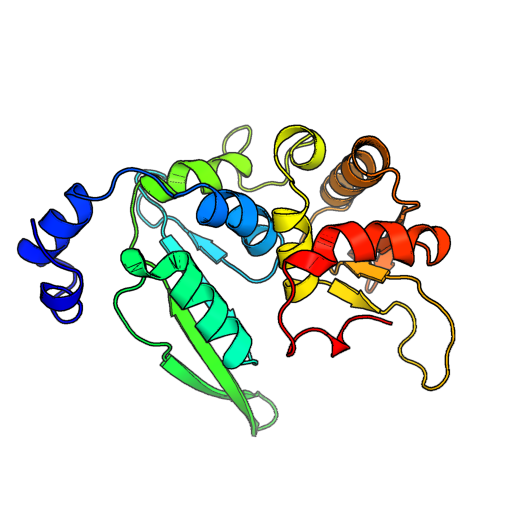74 TYR A N 1
ATOM 2389 C CA . TYR D 4 174 ? 30.631 61.752 33.903 1.00 35.46 174 TYR A CA 1
ATOM 2390 C C . TYR D 4 174 ? 30.592 63.000 33.035 1.00 33.97 174 TYR A C 1
ATOM 2391 O O . TYR D 4 174 ? 30.420 64.106 33.535 1.00 30.77 174 TYR A O 1
ATOM 2400 N N . LEU D 4 175 ? 30.761 62.817 31.729 1.00 33.76 175 LEU A N 1
ATOM 2401 C CA . LEU D 4 175 ? 30.715 63.947 30.807 1.00 32.69 175 LEU A CA 1
ATOM 2402 C C . LEU D 4 175 ? 29.372 64.677 30.903 1.00 31.94 175 LEU A C 1
ATOM 2403 O O . LEU D 4 175 ? 29.325 65.910 30.927 1.00 29.01 175 LEU A O 1
ATOM 2408 N N . VAL D 4 176 ? 28.284 63.912 30.961 1.00 31.80 176 VAL A N 1
ATOM 2409 C CA . VAL D 4 176 ? 26.951 64.493 31.036 1.00 32.75 176 VAL A CA 1
ATOM 2410 C C . VAL D 4 176 ? 26.740 65.294 32.322 1.00 33.90 176 VAL A C 1
ATOM 2411 O O . VAL D 4 176 ? 26.156 66.379 32.297 1.00 35.62 176 VAL A O 1
ATOM 2415 N N . LYS D 4 177 ? 27.224 64.764 33.438 1.00 34.88 177 LYS A N 1
ATOM 2416 C CA . LYS D 4 177 ? 27.105 65.446 34.722 1.00 37.18 177 LYS A CA 1
ATOM 2417 C C . LYS D 4 177 ? 27.744 66.825 34.634 1.00 37.35 177 LYS A C 1
ATOM 2418 O O . LYS D 4 177 ? 27.158 67.823 35.062 1.00 37.85 177 LYS A O 1
ATOM 2424 N N . GLY D 4 178 ? 28.955 66.866 34.078 1.00 37.53 178 GLY A N 1
ATOM 2425 C CA . GLY D 4 178 ? 29.674 68.120 33.936 1.00 36.43 178 GLY A CA 1
ATOM 2426 C C . GLY D 4 178 ? 28.990 69.099 32.999 1.00 37.12 178 GLY A C 1
ATOM 2427 O O . GLY 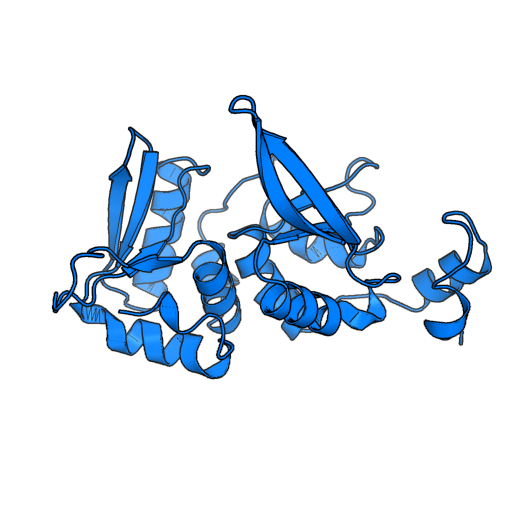D 4 178 ? 29.018 70.299 33.241 1.00 37.98 178 GLY A O 1
ATOM 2428 N N . LEU D 4 179 ? 28.394 68.602 31.916 1.00 37.67 179 LEU A N 1
ATOM 2429 C CA . LEU D 4 179 ? 27.699 69.477 30.978 1.00 36.95 179 LEU A CA 1
ATOM 2430 C C . LEU D 4 179 ? 26.444 70.040 31.658 1.00 38.54 179 LEU A C 1
ATOM 2431 O O . LEU D 4 179 ? 26.123 71.215 31.487 1.00 36.95 179 LEU A O 1
ATOM 2436 N N . ARG D 4 180 ? 25.729 69.214 32.427 1.00 40.97 180 ARG A N 1
ATOM 2437 C CA . ARG D 4 180 ? 24.526 69.710 33.106 1.00 41.96 180 ARG A CA 1
ATOM 2438 C C . ARG D 4 180 ? 24.915 70.721 34.176 1.00 43.93 180 ARG A C 1
ATOM 2439 O O . ARG D 4 180 ? 24.440 71.858 34.148 1.00 44.04 180 ARG A O 1
ATOM 2451 N N . ASN D 4 181 ? 25.795 70.324 35.097 1.00 42.87 181 ASN A N 1
ATOM 2452 C CA . ASN D 4 181 ? 26.217 71.214 36.180 1.00 43.42 181 ASN A CA 1
ATOM 2453 C C . ASN D 4 181 ? 26.890 72.502 35.704 1.00 43.83 181 ASN A C 1
ATOM 2454 O O . ASN D 4 181 ? 26.516 73.600 36.124 1.00 45.15 181 ASN A O 1
ATOM 2459 N N . LYS D 4 182 ? 27.875 72.381 34.820 1.00 43.55 182 LYS A N 1
ATOM 2460 C CA . LYS D 4 182 ? 28.602 73.555 34.342 1.00 42.44 182 LYS A CA 1
ATOM 2461 C C . LYS D 4 182 ? 27.882 74.468 33.352 1.00 44.35 182 LYS A C 1
ATOM 2462 O O . LYS D 4 182 ? 28.015 75.691 33.426 1.00 44.58 182 LYS A O 1
ATOM 2468 N N . PHE D 4 183 ? 27.122 73.902 32.423 1.00 44.01 183 PHE A N 1
ATOM 2469 C CA . PHE D 4 183 ? 26.440 74.741 31.445 1.00 45.43 183 PHE A CA 1
ATOM 2470 C C . PHE D 4 183 ? 24.918 74.671 31.449 1.00 46.63 183 PHE A C 1
ATOM 2471 O O . PHE D 4 183 ? 24.274 75.199 30.548 1.00 46.76 183 PHE A O 1
ATOM 2479 N N . GLN D 4 184 ? 24.349 74.048 32.477 1.00 47.87 184 GLN A N 1
ATOM 2480 C CA . GLN D 4 184 ? 22.903 73.903 32.596 1.00 49.53 184 GLN A CA 1
ATOM 2481 C C . GLN D 4 184 ? 22.272 73.395 31.303 1.00 49.74 184 GLN A C 1
ATOM 2482 O O . GLN D 4 184 ? 21.201 73.853 30.896 1.00 49.97 184 GLN A O 1
ATOM 2488 N N . LEU D 4 185 ? 22.938 72.449 30.651 1.00 48.42 185 LEU A N 1
ATOM 2489 C CA . LEU D 4 185 ? 22.402 71.885 29.424 1.00 47.16 185 LEU A CA 1
ATOM 2490 C C . LEU D 4 185 ? 21.496 70.711 29.774 1.00 46.23 185 LEU A C 1
ATOM 2491 O O . LEU D 4 185 ? 21.909 69.793 30.489 1.00 46.98 185 LEU A O 1
ATOM 2496 N N . ASN D 4 186 ? 20.258 70.753 29.298 1.00 43.80 186 ASN A N 1
ATOM 2497 C CA . ASN D 4 186 ? 19.338 69.663 29.549 1.00 43.91 186 ASN A CA 1
ATOM 2498 C C . ASN D 4 186 ? 19.800 68.533 28.632 1.00 44.34 186 ASN A C 1
ATOM 2499 O O . ASN D 4 186 ? 19.523 68.547 27.424 1.00 43.73 186 ASN A O 1
ATOM 2504 N N . CYS D 4 187 ? 20.518 67.567 29.201 1.00 42.37 187 CYS A N 1
ATOM 2505 C CA . CYS D 4 187 ? 21.033 66.454 28.420 1.00 43.13 187 CYS A CA 1
ATOM 2506 C C . CYS D 4 187 ? 21.107 65.147 29.196 1.00 43.82 187 CYS A C 1
ATOM 2507 O O . CYS D 4 187 ? 20.955 65.123 30.414 1.00 45.38 187 CYS A O 1
ATOM 2510 N N . TYR D 4 188 ? 21.334 64.060 28.468 1.00 43.43 188 TYR A N 1
ATOM 2511 C CA . TYR D 4 188 ? 21.468 62.738 29.054 1.00 43.96 188 TYR A CA 1
ATOM 2512 C C . TYR D 4 188 ? 21.956 61.705 28.050 1.00 43.73 188 TYR A C 1
ATOM 2513 O O . TYR D 4 188 ? 21.851 61.887 26.835 1.00 42.87 188 TYR A O 1
ATOM 2522 N N . VAL D 4 189 ? 22.492 60.617 28.584 1.00 42.25 189 VAL A N 1
ATOM 2523 C CA . VAL D 4 189 ? 23.015 59.520 27.792 1.00 41.99 189 VAL A CA 1
ATOM 2524 C C . VAL D 4 189 ? 21.898 58.750 27.097 1.00 42.82 189 VAL A C 1
ATOM 2525 O O . VAL D 4 189 ? 20.818 58.573 27.661 1.00 41.52 189 VAL A O 1
ATOM 2529 N N . LYS D 4 190 ? 22.168 58.314 25.867 1.00 42.78 190 LYS A N 1
ATOM 2530 C CA . LYS D 4 190 ? 21.234 57.512 25.082 1.00 43.27 190 LYS A CA 1
ATOM 2531 C C . LYS D 4 190 ? 22.063 56.438 24.392 1.00 44.13 190 LYS A C 1
ATOM 2532 O O . LYS D 4 190 ? 23.217 56.682 24.020 1.00 42.41 190 LYS A O 1
ATOM 2538 N N . ILE D 4 191 ? 21.475 55.255 24.227 1.00 46.42 191 ILE A N 1
ATOM 2539 C CA . ILE D 4 191 ? 22.161 54.136 23.598 1.00 48.69 191 ILE A CA 1
ATOM 2540 C C . ILE D 4 191 ? 21.989 54.139 22.090 1.00 50.17 191 ILE A C 1
ATOM 2541 O O . ILE D 4 191 ? 20.905 54.418 21.582 1.00 51.42 191 ILE A O 1
ATOM 2546 N N . ASN D 4 192 ? 23.072 53.836 21.384 1.00 51.66 192 ASN A N 1
ATOM 2547 C CA . ASN D 4 192 ? 23.080 53.750 19.927 1.00 52.29 192 ASN A CA 1
ATOM 2548 C C . ASN D 4 192 ? 24.042 52.621 19.597 1.00 52.13 192 ASN A C 1
ATOM 2549 O O . ASN D 4 192 ? 25.228 52.698 19.916 1.00 51.69 192 ASN A O 1
ATOM 2554 N N . LYS D 4 193 ? 23.534 51.571 18.968 1.00 52.76 193 LYS A N 1
ATOM 2555 C CA . LYS D 4 193 ? 24.382 50.445 18.600 1.00 53.54 193 LYS A CA 1
ATOM 2556 C C . LYS D 4 193 ? 25.077 49.944 19.863 1.00 51.80 193 LYS A C 1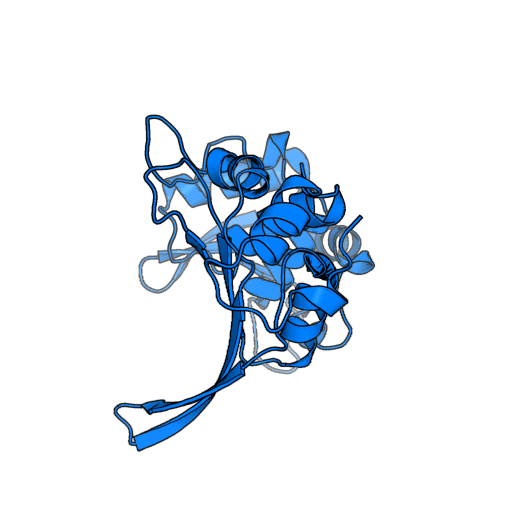
ATOM 2557 O O . LYS D 4 193 ? 26.281 49.690 19.873 1.00 50.66 193 LYS A O 1
ATOM 2563 N N . ASN D 4 194 ? 24.295 49.829 20.931 1.00 51.17 194 ASN A N 1
ATOM 2564 C CA . ASN D 4 194 ? 24.790 49.359 22.211 1.00 48.16 194 ASN A CA 1
ATOM 2565 C C . ASN D 4 194 ? 25.938 50.235 22.713 1.00 45.14 194 ASN A C 1
ATOM 2566 O O . ASN D 4 194 ? 26.781 49.780 23.483 1.00 45.16 194 ASN A O 1
ATOM 2571 N N . LYS D 4 195 ? 25.975 51.491 22.267 1.00 42.22 195 LYS A N 1
ATOM 2572 C CA . LYS D 4 195 ? 27.017 52.415 22.703 1.00 39.84 195 LYS A CA 1
ATOM 2573 C C . LYS D 4 195 ? 26.455 53.792 23.076 1.00 37.54 195 LYS A C 1
ATOM 2574 O O . LYS D 4 195 ? 25.417 54.204 22.581 1.00 37.76 195 LYS A O 1
ATOM 2580 N N . PRO D 4 196 ? 27.157 54.523 23.948 1.00 35.31 196 PRO A N 1
ATOM 2581 C CA . PRO D 4 196 ? 26.813 55.857 24.457 1.00 34.69 196 PRO A CA 1
ATOM 2582 C C . PRO D 4 196 ? 27.011 57.069 23.550 1.00 35.21 196 PRO A C 1
ATOM 2583 O O . PRO D 4 196 ? 28.076 57.245 22.965 1.00 36.10 196 PRO A O 1
ATOM 2587 N N . ILE D 4 197 ? 25.978 57.900 23.460 1.00 33.49 197 ILE A N 1
ATOM 2588 C CA . ILE D 4 197 ? 26.037 59.164 22.739 1.00 32.77 197 ILE A CA 1
ATOM 2589 C C . ILE D 4 197 ? 25.377 60.141 23.700 1.00 32.51 197 ILE A C 1
ATOM 2590 O O . ILE D 4 197 ? 24.576 59.744 24.536 1.00 32.88 197 ILE A O 1
ATOM 2595 N N . ILE D 4 198 ? 25.726 61.410 23.606 1.00 33.31 198 ILE A N 1
ATOM 2596 C CA . ILE D 4 198 ? 25.137 62.405 24.474 1.00 34.39 198 ILE A CA 1
ATOM 2597 C C . ILE D 4 198 ? 23.979 63.045 23.745 1.00 36.08 198 ILE A C 1
ATOM 2598 O O . ILE D 4 198 ? 24.117 63.503 22.601 1.00 36.88 198 ILE A O 1
ATOM 2603 N N . TYR D 4 199 ? 22.831 63.058 24.406 1.00 37.43 199 TYR A N 1
ATOM 2604 C CA . TYR D 4 199 ? 21.633 63.652 23.845 1.00 38.18 199 TYR A CA 1
ATOM 2605 C C . TYR D 4 199 ? 21.422 64.984 24.542 1.00 38.53 199 TYR A C 1
ATOM 2606 O O . TYR D 4 199 ? 21.317 65.033 25.769 1.00 39.32 199 TYR A O 1
ATOM 2615 N N . ILE D 4 200 ? 21.360 66.052 23.757 1.00 38.42 200 ILE A N 1
ATOM 2616 C CA . ILE D 4 200 ? 21.149 67.397 24.273 1.00 39.39 200 ILE A CA 1
ATOM 2617 C C . ILE D 4 200 ? 19.769 67.892 23.823 1.00 40.80 200 ILE A C 1
ATOM 2618 O O . ILE D 4 200 ? 19.587 68.268 22.667 1.00 39.75 200 ILE A O 1
ATOM 2623 N N . ASP D 4 201 ? 18.798 67.901 24.732 1.00 41.07 201 ASP A N 1
ATOM 2624 C CA . ASP D 4 201 ? 17.446 68.336 24.386 1.00 41.56 201 ASP A CA 1
ATOM 2625 C C . ASP D 4 201 ? 17.354 69.690 23.671 1.00 41.19 201 ASP A C 1
ATOM 2626 O O . ASP D 4 201 ? 18.061 70.643 24.006 1.00 40.66 201 ASP A O 1
ATOM 2631 N N . SER D 4 202 ? 16.459 69.771 22.692 1.00 41.89 202 SER A N 1
ATOM 2632 C CA . SER D 4 202 ? 16.267 71.000 21.928 1.00 43.68 202 SER A CA 1
ATOM 2633 C C . SER D 4 202 ? 15.996 72.160 22.863 1.00 43.58 202 SER A C 1
ATOM 2634 O O . SER D 4 202 ? 16.227 73.315 22.528 1.00 43.66 202 SER A O 1
ATOM 2637 N N . MET D 4 203 ? 15.503 71.829 24.045 1.00 44.43 203 MET A N 1
ATOM 2638 C CA . MET D 4 203 ? 15.199 72.805 25.072 1.00 44.53 203 MET A CA 1
ATOM 2639 C C . MET D 4 203 ? 16.402 73.713 25.345 1.00 43.50 203 MET A C 1
ATOM 2640 O O . MET D 4 203 ? 16.238 74.904 25.593 1.00 42.38 203 MET A O 1
ATOM 2645 N N . SER D 4 204 ? 17.611 73.154 25.284 1.00 42.56 204 SER A N 1
ATOM 2646 C CA . SER D 4 204 ? 18.821 73.931 25.561 1.00 42.14 204 SER A CA 1
ATOM 2647 C C . SER D 4 204 ? 19.599 74.342 24.316 1.00 42.28 204 SER A C 1
ATOM 2648 O O . SER D 4 204 ? 20.676 74.940 24.423 1.00 42.42 204 SER A O 1
ATOM 2651 N N . TYR D 4 205 ? 19.054 74.033 23.142 1.00 42.75 205 TYR A N 1
ATOM 2652 C CA . TYR D 4 205 ? 19.720 74.364 21.884 1.00 43.24 205 TYR A CA 1
ATOM 2653 C C . TYR D 4 205 ? 20.333 75.760 21.829 1.00 43.35 205 TYR A C 1
ATOM 2654 O O . TYR D 4 205 ? 21.515 75.922 21.502 1.00 43.16 205 TYR A O 1
ATOM 2663 N N . LEU D 4 206 ? 19.535 76.775 22.135 1.00 44.12 206 LEU A N 1
ATOM 2664 C CA . LEU D 4 206 ? 20.033 78.140 22.065 1.00 44.30 206 LEU A CA 1
ATOM 2665 C C . LEU D 4 206 ? 21.156 78.447 23.038 1.00 43.42 206 LEU A C 1
ATOM 2666 O O . LEU D 4 206 ? 22.036 79.253 22.729 1.00 44.10 206 LEU A O 1
ATOM 2671 N N . ILE D 4 207 ? 21.133 77.818 24.210 1.00 41.74 207 ILE A N 1
ATOM 2672 C CA . ILE D 4 207 ? 22.199 78.035 25.185 1.00 40.38 207 ILE A CA 1
ATOM 2673 C C . ILE D 4 207 ? 23.450 77.382 24.598 1.00 39.59 207 ILE A C 1
ATOM 2674 O O . ILE D 4 207 ? 24.515 77.987 24.536 1.00 39.59 207 ILE A O 1
ATOM 2679 N N . PHE D 4 208 ? 23.297 76.137 24.162 1.00 40.55 208 PHE A N 1
ATOM 2680 C CA . PHE D 4 208 ? 24.399 75.391 23.574 1.00 40.99 208 PHE A CA 1
ATOM 2681 C C . PHE D 4 208 ? 24.976 76.212 22.428 1.00 41.16 208 PHE A C 1
ATOM 2682 O O . PHE D 4 208 ? 26.178 76.471 22.376 1.00 40.74 208 PHE A O 1
ATOM 2690 N N . TYR D 4 209 ? 24.098 76.628 21.521 1.00 42.57 209 TYR A N 1
ATOM 2691 C CA . TYR D 4 209 ? 24.487 77.417 20.359 1.00 43.72 209 TYR A CA 1
ATOM 2692 C C . TYR D 4 209 ? 25.226 78.701 20.700 1.00 42.77 209 TYR A C 1
ATOM 2693 O O . TYR D 4 209 ? 26.214 79.051 20.055 1.00 40.80 209 TYR A O 1
ATOM 2702 N N . ASN D 4 210 ? 24.742 79.419 21.703 1.00 42.47 210 ASN A N 1
ATOM 2703 C CA . ASN D 4 210 ? 25.397 80.663 22.069 1.00 43.38 210 ASN A CA 1
ATOM 2704 C C . ASN D 4 210 ? 26.770 80.433 22.698 1.00 42.36 210 ASN A C 1
ATOM 2705 O O . ASN D 4 210 ? 27.615 81.329 22.713 1.00 40.71 210 ASN A O 1
ATOM 2710 N N . LEU D 4 211 ? 26.988 79.231 23.220 1.00 41.81 211 LEU A N 1
ATOM 2711 C CA . LEU D 4 211 ? 28.271 78.902 23.822 1.00 41.24 211 LEU A CA 1
ATOM 2712 C C . LEU D 4 211 ? 29.343 78.670 22.751 1.00 41.26 211 LEU A C 1
ATOM 2713 O O . LEU D 4 211 ? 30.460 79.187 22.856 1.00 40.48 211 LEU A O 1
ATOM 2718 N N . ILE D 4 212 ? 28.998 77.902 21.719 1.00 41.74 212 ILE A N 1
ATOM 2719 C CA . ILE D 4 212 ? 29.966 77.577 20.670 1.00 43.30 212 ILE A CA 1
ATOM 2720 C C . ILE D 4 212 ? 29.990 78.511 19.454 1.00 44.12 212 ILE A C 1
ATOM 2721 O O . ILE D 4 212 ? 30.964 78.530 18.716 1.00 43.99 212 ILE A O 1
ATOM 2726 N N . LYS D 4 213 ? 28.919 79.281 19.274 1.00 45.95 213 LYS A N 1
ATOM 2727 C CA . LYS D 4 213 ? 28.776 80.196 18.148 1.00 46.57 213 LYS A CA 1
ATOM 2728 C C . LYS D 4 213 ? 30.065 80.951 17.776 1.00 44.92 213 LYS A C 1
ATOM 2729 O O . LYS D 4 213 ? 30.460 80.974 16.611 1.00 43.79 213 LYS A O 1
ATOM 2735 N N . PRO D 4 214 ? 30.722 81.586 18.762 1.00 44.07 214 PRO A N 1
ATOM 2736 C CA . PRO D 4 214 ? 31.955 82.349 18.536 1.00 43.72 214 PRO A CA 1
ATOM 2737 C C . PRO D 4 214 ? 33.105 81.575 17.906 1.00 43.45 214 PRO A C 1
ATOM 2738 O O . PRO D 4 214 ? 34.012 82.161 17.305 1.00 41.33 214 PRO A O 1
ATOM 2742 N N . TYR D 4 215 ? 33.079 80.255 18.039 1.00 43.51 215 TYR A N 1
ATOM 2743 C CA . TYR D 4 215 ? 34.195 79.469 17.540 1.00 42.80 215 TYR A CA 1
ATOM 2744 C C . TYR D 4 215 ? 33.975 78.606 16.327 1.00 43.36 215 TYR A C 1
ATOM 2745 O O . TYR D 4 215 ? 34.949 78.107 15.778 1.00 44.65 215 TYR A O 1
ATOM 2754 N N . LEU D 4 216 ? 32.739 78.409 15.884 1.00 43.75 216 LEU A N 1
ATOM 2755 C CA . LEU D 4 216 ? 32.576 77.555 14.724 1.00 45.50 216 LEU A CA 1
ATOM 2756 C C . LEU D 4 216 ? 32.810 78.274 13.416 1.00 45.07 216 LEU A C 1
ATOM 2757 O O . LEU D 4 216 ? 32.601 79.474 13.301 1.00 46.32 216 LEU A O 1
ATOM 2762 N N . ILE D 4 217 ? 33.289 77.524 12.437 1.00 44.30 217 ILE A N 1
ATOM 2763 C CA . ILE D 4 217 ? 33.587 78.057 11.122 1.00 42.01 217 ILE A CA 1
ATOM 2764 C C . ILE D 4 217 ? 32.427 77.794 10.190 1.00 41.87 217 ILE A C 1
ATOM 2765 O O . ILE D 4 217 ? 31.669 76.852 10.388 1.00 41.62 217 ILE A O 1
ATOM 2770 N N . PRO D 4 218 ? 32.281 78.635 9.163 1.00 41.64 218 PRO A N 1
ATOM 2771 C CA . PRO D 4 218 ? 31.226 78.549 8.155 1.00 40.70 218 PRO A CA 1
ATOM 2772 C C . PRO D 4 218 ? 30.957 77.120 7.655 1.00 40.18 218 PRO A C 1
ATOM 2773 O O . PRO D 4 218 ? 29.805 76.675 7.609 1.00 39.36 218 PRO A O 1
ATOM 2777 N N . GLN D 4 219 ? 32.018 76.401 7.298 1.00 39.40 219 GLN A N 1
ATOM 2778 C CA . GLN D 4 219 ? 31.885 75.040 6.782 1.00 42.11 219 GLN A CA 1
ATOM 2779 C C . GLN D 4 219 ? 31.430 73.964 7.756 1.00 43.47 219 GLN A C 1
ATOM 2780 O O . GLN D 4 219 ? 31.330 72.803 7.378 1.00 45.09 219 GLN A O 1
ATOM 2786 N N . MET D 4 220 ? 31.162 74.326 9.005 1.00 45.23 220 MET A N 1
ATOM 2787 C CA . MET D 4 220 ? 30.726 73.332 9.975 1.00 46.01 220 MET A CA 1
ATOM 2788 C C . MET D 4 220 ? 29.284 73.635 10.391 1.00 45.99 220 MET A C 1
ATOM 2789 O O . MET D 4 220 ? 28.611 72.820 11.031 1.00 43.81 220 MET A O 1
ATOM 2794 N N . MET D 4 221 ? 28.820 74.813 9.984 1.00 45.31 221 MET A N 1
ATOM 2795 C CA . MET D 4 221 ? 27.479 75.304 10.291 1.00 46.25 221 MET A CA 1
ATOM 2796 C C . MET D 4 221 ? 26.333 74.357 9.921 1.00 44.71 221 MET A C 1
ATOM 2797 O O . MET D 4 221 ? 25.215 74.500 10.419 1.00 44.49 221 MET A O 1
ATOM 2802 N N . TYR D 4 222 ? 26.611 73.402 9.043 1.00 43.86 222 TYR A N 1
ATOM 2803 C CA . TYR D 4 222 ? 25.600 72.455 8.578 1.00 43.09 222 TYR A CA 1
ATOM 2804 C C . TYR D 4 222 ? 25.231 71.397 9.621 1.00 44.47 222 TYR A C 1
ATOM 2805 O O . TYR D 4 222 ? 24.166 70.784 9.534 1.00 43.50 222 TYR A O 1
ATOM 2814 N N . LYS D 4 223 ? 26.118 71.161 10.584 1.00 43.83 223 LYS A N 1
ATOM 2815 C CA . LYS D 4 223 ? 25.843 70.176 11.621 1.00 45.16 223 LYS A CA 1
ATOM 2816 C C . LYS D 4 223 ? 24.734 70.668 12.550 1.00 46.64 223 LYS A C 1
ATOM 2817 O O . LYS D 4 223 ? 24.052 69.867 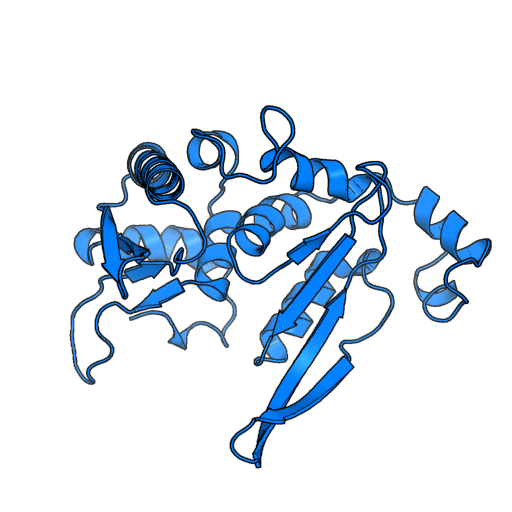13.189 1.00 47.55 223 LYS A O 1
ATOM 2823 N N . LEU D 4 224 ? 24.555 71.984 12.612 1.00 47.83 224 LEU A N 1
ATOM 2824 C CA . LEU D 4 224 ? 23.539 72.602 13.467 1.00 49.50 224 LEU A CA 1
ATOM 2825 C C . LEU D 4 224 ? 22.136 72.412 12.922 1.00 51.34 224 LEU A C 1
ATOM 2826 O O . LEU D 4 224 ? 21.929 72.435 11.715 1.00 51.37 224 LEU A O 1
ATOM 2831 N N . PRO D 4 225 ? 21.150 72.233 13.812 1.00 52.21 225 PRO A N 1
ATOM 2832 C CA . PRO D 4 225 ? 19.779 72.047 13.344 1.00 53.79 225 PRO A CA 1
ATOM 2833 C C . PRO D 4 225 ? 19.295 73.300 12.644 1.00 54.75 225 PRO A C 1
ATOM 2834 O O . PRO D 4 225 ? 19.849 74.396 12.902 1.00 56.28 225 PRO A O 1
#

Nearest PDB structures (foldseek):
  1r7m-assembly1_A  TM=9.899E-01  e=3.771E-43  Saccharomyces cerevisiae
  3oor-assembly1_A  TM=9.889E-01  e=2.714E-42  Saccharomyces cerevisiae
  5a0m-assembly2_B  TM=9.886E-01  e=8.342E-41  Saccharomyces cerevisiae
  6x1j-assembly1_A  TM=9.651E-01  e=8.527E-31  Wickerhamomyces canadensis
  6zu5-assembly1_SY0  TM=2.785E-01  e=1.829E+00  Paranosema locustae

Sequence (223 aa):
NIKKNQVMNLGPNSKLLKEYKSQLIELNIEQFEAGIGLILGDAYIRSRDEGKTYCMQFEWKNKAYMDHVCLLYDQWVLSPPHKKERVNHLGNLVITWGAQTFKHQAFNKLANLFIVNNKKTIPNNLVENYLTPMSLAYWFMDDGGKWDYNKNSTNKSIVLNTQSFTFEEVEYLVKGLRNKFQLNCYVKINKNKPIIYIDSMSYLIFYNLIKPYLIPQMMYKLP

Solvent-accessible surface area: 12306 Å² total; per-residue (Å²): 172,29,130,36,112,87,0,61,136,70,38,128,120,31,144,66,9,104,60,12,41,85,68,32,143,87,7,63,108,77,0,21,34,0,0,0,0,0,9,2,17,59,14,117,25,65,37,184,25,157,35,143,24,23,15,0,61,6,75,21,164,48,72,41,2,0,57,58,0,15,130,34,0,66,56,1,8,35,56,101,24,131,85,68,94,157,103,61,174,122,59,73,119,61,67,27,47,8,6,91,2,28,98,22,125,3,0,21,92,0,2,82,25,3,62,72,150,137,144,118,27,5,29,57,55,3,2,42,100,92,0,34,46,22,0,0,0,4,0,1,4,9,26,3,3,53,107,35,144,112,188,153,45,131,56,95,1,0,8,0,58,3,48,108,21,76,78,114,23,0,90,77,1,10,76,0,0,104,98,70,17,122,2,37,1,102,28,62,121,58,175,120,102,3,10,0,18,0,35,42,135,0,22,121,80,0,52,84,38,0,109,96,72,20,16,97,78,9,91,149,30,18,49

Foldseek 3Di:
DDDLVVPLPPDPPDPSVVVLQVVDDAQDPLCQQLLLLVVLFQKAWDDPPLLPKIKIKDKALDLVVVQVVCVSVVSQWSDRWAWDWDQDVPRDIGIMTIGMGRIHNNCSVNQVCQADPGDGAQDQCSLVPRHALSSLLSNCLGQKAAPDPDPPDDWQKIKGPNQVHQQVSVVSVVVSCCVVQVFPWDWDADPNGTMIITGSVCNVSNCVSNVVPDDPVSCVRGD

Radius of gyration: 18.61 Å; Cα contacts (8 Å, |Δi|>4): 390; chains: 1; bounding box: 58×36×42 Å